Protein AF-A0A1L3ZT04-F1 (afdb_monomer_lite)

pLDDT: mean 75.21, std 14.13, range [44.06, 98.19]

Foldseek 3Di:
DDDDDDDDPDDDDPVVPDPDPPDDDPVVVVVVVVVVVCVVVVLVVLVVQCPDPDPVSNVVSVVVVCCVVPNDPDDPDPPADPPRHHNPPCCPDPVNVVVVVVVVVVVVVVQVVCVVVPPNVPPVPPVVVVVVVVVDPPPPPDPDPDPDPPPPPPPPPPPPDDDDDPPPPDDPDDPQDPVNVVVVVVVVVVVVVPPPDDDDDDDDD

Secondary structure (DSSP, 8-state):
-PPPPPPPTTPPPPTT-SPPTTPPPHHHHHHHHHHHHTHHHHHHHHHHHTT-S-HHHHHHHHHHHHHHHT-----------GGG------TT-HHHHHHHHHHHHHHHHHHHHHHHTS----TT---HHHHGGGSS----PPPPPPPPP----------------------TT----HHHHHHHHHHHHHHHHTT----------

Organism: NCBI:txid1921510

Structure (mmCIF, N/CA/C/O backbone):
data_AF-A0A1L3ZT04-F1
#
_entry.id   AF-A0A1L3ZT04-F1
#
loop_
_atom_site.group_PDB
_atom_site.id
_atom_site.type_symbol
_atom_site.label_atom_id
_atom_site.label_alt_id
_atom_site.label_comp_id
_atom_site.label_asym_id
_atom_site.label_entity_id
_atom_site.label_seq_id
_atom_site.pdbx_PDB_ins_code
_atom_site.Cartn_x
_atom_site.Cartn_y
_atom_site.Cartn_z
_atom_site.occupancy
_atom_site.B_iso_or_equiv
_atom_site.auth_seq_id
_atom_site.auth_comp_id
_atom_site.auth_asym_id
_atom_site.auth_atom_id
_atom_site.pdbx_PDB_model_num
ATOM 1 N N . MET A 1 1 ? -32.650 2.111 -44.536 1.00 58.31 1 MET A N 1
ATOM 2 C CA . MET A 1 1 ? -31.384 2.865 -44.698 1.00 58.31 1 MET A CA 1
ATOM 3 C C . MET A 1 1 ? -30.211 1.891 -44.646 1.00 58.31 1 MET A C 1
ATOM 5 O O . MET A 1 1 ? -30.082 1.184 -43.654 1.00 58.31 1 MET A O 1
ATOM 9 N N . GLY A 1 2 ? -29.411 1.784 -45.713 1.00 69.62 2 GLY A N 1
ATOM 10 C CA . GLY A 1 2 ? -28.288 0.837 -45.794 1.00 69.62 2 GLY A CA 1
ATOM 11 C C . GLY A 1 2 ? -27.047 1.323 -45.036 1.00 69.62 2 GLY A C 1
ATOM 12 O O . GLY A 1 2 ? -26.722 2.509 -45.075 1.00 69.62 2 GLY A O 1
ATOM 13 N N . ARG A 1 3 ? -26.350 0.418 -44.336 1.00 72.25 3 ARG A N 1
ATOM 14 C CA . ARG A 1 3 ? -25.078 0.730 -43.663 1.00 72.25 3 ARG A CA 1
ATOM 15 C C . ARG A 1 3 ? -24.002 0.985 -44.720 1.00 72.25 3 ARG A C 1
ATOM 17 O O . ARG A 1 3 ? -23.845 0.187 -45.638 1.00 72.25 3 ARG A O 1
ATOM 24 N N . ARG A 1 4 ? -23.257 2.086 -44.584 1.00 75.56 4 ARG A N 1
ATOM 25 C CA . ARG A 1 4 ? -22.109 2.378 -45.453 1.00 75.56 4 ARG A CA 1
ATOM 26 C C . ARG A 1 4 ? -21.089 1.231 -45.368 1.00 75.56 4 ARG A C 1
ATOM 28 O O . ARG A 1 4 ? -20.791 0.800 -44.250 1.00 75.56 4 ARG A O 1
ATOM 35 N N . PRO A 1 5 ? -20.554 0.743 -46.501 1.00 76.00 5 PRO A N 1
ATOM 36 C CA . PRO A 1 5 ? -19.540 -0.302 -46.490 1.00 76.00 5 PRO A CA 1
ATOM 37 C C . PRO A 1 5 ? -18.299 0.184 -45.733 1.00 76.00 5 PRO A C 1
ATOM 39 O O . PRO A 1 5 ? -17.838 1.313 -45.918 1.00 76.00 5 PRO A O 1
ATOM 42 N N . GLY A 1 6 ? -17.792 -0.660 -44.832 1.00 76.56 6 GLY A N 1
ATOM 43 C CA . GLY A 1 6 ? -16.575 -0.382 -44.074 1.00 76.56 6 GLY A CA 1
ATOM 44 C C . GLY A 1 6 ? -15.357 -0.265 -44.990 1.00 76.56 6 GLY A C 1
ATOM 45 O O . GLY A 1 6 ? -15.342 -0.789 -46.103 1.00 76.56 6 GLY A O 1
ATOM 46 N N . LYS A 1 7 ? -14.317 0.428 -44.518 1.00 77.50 7 LYS A N 1
ATOM 47 C CA . LYS A 1 7 ? -13.091 0.620 -45.296 1.00 77.50 7 LYS A CA 1
ATOM 48 C C . LYS A 1 7 ? -12.434 -0.745 -45.586 1.00 77.50 7 LYS A C 1
ATOM 50 O O . LYS A 1 7 ? -12.310 -1.541 -44.651 1.00 77.50 7 LYS A O 1
ATOM 55 N N . PRO A 1 8 ? -12.029 -1.033 -46.838 1.00 77.12 8 PRO A N 1
ATOM 56 C CA . PRO A 1 8 ? -11.455 -2.323 -47.201 1.00 77.12 8 PRO A CA 1
ATOM 57 C C . PRO A 1 8 ? -10.232 -2.672 -46.344 1.00 77.12 8 PRO A C 1
ATOM 59 O O . PRO A 1 8 ? -9.391 -1.826 -46.025 1.00 77.12 8 PRO A O 1
ATOM 62 N N . LYS A 1 9 ? -10.165 -3.942 -45.938 1.00 73.50 9 LYS A N 1
ATOM 63 C CA . LYS A 1 9 ? -9.097 -4.499 -45.104 1.00 73.50 9 LYS A CA 1
ATOM 64 C C . LYS A 1 9 ? -7.795 -4.512 -45.913 1.00 73.50 9 LYS A C 1
ATOM 66 O O . LYS A 1 9 ? -7.782 -5.034 -47.018 1.00 73.50 9 LYS A O 1
ATOM 71 N N . GLY A 1 10 ? -6.717 -3.944 -45.367 1.00 78.19 10 GLY A N 1
ATOM 72 C CA . GLY A 1 10 ? -5.386 -3.961 -45.996 1.00 78.19 10 GLY A CA 1
ATOM 73 C C . GLY A 1 10 ? -4.792 -2.594 -46.345 1.00 78.19 10 GLY A C 1
ATOM 74 O O . GLY A 1 10 ? -3.613 -2.527 -46.674 1.00 78.19 10 GLY A O 1
ATOM 75 N N . HIS A 1 11 ? -5.540 -1.494 -46.219 1.00 77.38 11 HIS A N 1
ATOM 76 C CA . HIS A 1 11 ? -4.929 -0.172 -46.368 1.00 77.38 11 HIS A CA 1
ATOM 77 C C . HIS A 1 11 ? -3.987 0.155 -45.200 1.00 77.38 11 HIS A C 1
ATOM 79 O O . HIS A 1 11 ? -4.330 -0.130 -44.044 1.00 77.38 11 HIS A O 1
ATOM 85 N N . PRO A 1 12 ? -2.829 0.788 -45.474 1.00 77.56 12 PRO A N 1
ATOM 86 C CA . PRO A 1 12 ? -1.927 1.238 -44.431 1.00 77.56 12 PRO A CA 1
ATOM 87 C C . PRO A 1 12 ? -2.656 2.213 -43.506 1.00 77.56 12 PRO A C 1
ATOM 89 O O . PRO A 1 12 ? -3.355 3.136 -43.934 1.00 77.56 12 PRO A O 1
ATOM 92 N N . LYS A 1 13 ? -2.514 1.958 -42.209 1.00 78.38 13 LYS A N 1
ATOM 93 C CA . LYS A 1 13 ? -2.999 2.834 -41.149 1.00 78.38 13 LYS A CA 1
ATOM 94 C C . LYS A 1 13 ? -2.319 4.204 -41.294 1.00 78.38 13 LYS A C 1
ATOM 96 O O . LYS A 1 13 ? -1.098 4.225 -41.443 1.00 78.38 13 LYS A O 1
ATOM 101 N N . PRO A 1 14 ? -3.059 5.331 -41.253 1.00 83.75 14 PRO A N 1
ATOM 102 C CA . PRO A 1 14 ? -2.439 6.647 -41.314 1.00 83.75 14 PRO A CA 1
ATOM 103 C C . PRO A 1 14 ? -1.386 6.804 -40.205 1.00 83.75 14 PRO A C 1
ATOM 105 O O . PRO A 1 14 ? -1.567 6.234 -39.118 1.00 83.75 14 PRO A O 1
ATOM 108 N N . PRO A 1 15 ? -0.294 7.548 -40.454 1.00 77.12 15 PRO A N 1
ATOM 109 C CA . PRO A 1 15 ? 0.717 7.808 -39.436 1.00 77.12 15 PRO A CA 1
ATOM 110 C C . PRO A 1 15 ? 0.058 8.470 -38.218 1.00 77.12 15 PRO A C 1
ATOM 112 O O . PRO A 1 15 ? -0.754 9.381 -38.357 1.00 77.12 15 PRO A O 1
ATOM 115 N N . GLY A 1 16 ? 0.338 7.947 -37.023 1.00 78.50 16 GLY A N 1
ATOM 116 C CA . GLY A 1 16 ? -0.314 8.381 -35.780 1.00 78.50 16 GLY A CA 1
ATOM 117 C C . GLY A 1 16 ? -1.700 7.776 -35.518 1.00 78.50 16 GLY A C 1
ATOM 118 O O . GLY A 1 16 ? -2.325 8.116 -34.515 1.00 78.50 16 GLY A O 1
ATOM 119 N N . SER A 1 17 ? -2.194 6.865 -36.366 1.00 75.12 17 SER A N 1
ATOM 120 C CA . SER A 1 17 ? -3.463 6.180 -36.104 1.00 75.12 17 SER A CA 1
ATOM 121 C C . SER A 1 17 ? -3.300 5.014 -35.126 1.00 75.12 17 SER A C 1
ATOM 123 O O . SER A 1 17 ? -2.508 4.089 -35.315 1.00 75.12 17 SER A O 1
ATOM 125 N N . GLY A 1 18 ? -4.093 5.062 -34.059 1.00 77.75 18 GLY A N 1
ATOM 126 C CA . GLY A 1 18 ? -4.049 4.114 -32.953 1.00 77.75 18 GLY A CA 1
ATOM 127 C C . GLY A 1 18 ? -3.875 4.821 -31.614 1.00 77.75 18 GLY A C 1
ATOM 128 O O . GLY A 1 18 ? -3.673 6.030 -31.537 1.00 77.75 18 GLY A O 1
ATOM 129 N N . ARG A 1 19 ? -3.975 4.052 -30.531 1.00 79.38 19 ARG A N 1
ATOM 130 C CA . ARG A 1 19 ? -3.649 4.552 -29.196 1.00 79.38 19 ARG A CA 1
ATOM 131 C C . ARG A 1 19 ? -2.138 4.773 -29.117 1.00 79.38 19 ARG A C 1
ATOM 133 O O . ARG A 1 19 ? -1.376 3.847 -29.386 1.00 79.38 19 ARG A O 1
ATOM 140 N N . GLN A 1 20 ? -1.727 5.972 -28.719 1.00 81.50 20 GLN A N 1
ATOM 141 C CA . GLN A 1 20 ? -0.327 6.293 -28.452 1.00 81.50 20 GLN A CA 1
ATOM 142 C C . GLN A 1 20 ? 0.230 5.334 -27.387 1.00 81.50 20 GLN A C 1
ATOM 144 O O . GLN A 1 20 ? -0.379 5.125 -26.329 1.00 81.50 20 GLN A O 1
ATOM 149 N N . LYS A 1 21 ? 1.359 4.685 -27.692 1.00 75.69 21 LYS A N 1
ATOM 150 C CA . LYS A 1 21 ? 1.987 3.713 -26.789 1.00 75.69 21 LYS A CA 1
ATOM 151 C C . LYS A 1 21 ? 2.442 4.451 -25.528 1.00 75.69 21 LYS A C 1
ATOM 153 O O . LYS A 1 21 ? 3.144 5.446 -25.615 1.00 75.69 21 LYS A O 1
ATOM 158 N N . GLY A 1 22 ? 2.016 3.966 -24.363 1.00 80.44 22 GLY A N 1
ATOM 159 C CA . GLY A 1 22 ? 2.341 4.573 -23.068 1.00 80.44 22 GLY A CA 1
ATOM 160 C C . GLY A 1 22 ? 1.287 5.536 -22.517 1.00 80.44 22 GLY A C 1
ATOM 161 O O . GLY A 1 22 ? 1.326 5.827 -21.328 1.00 80.44 22 GLY A O 1
ATOM 162 N N . THR A 1 23 ? 0.292 5.968 -23.302 1.00 80.00 23 THR A N 1
ATOM 163 C CA . THR A 1 23 ? -0.798 6.802 -22.768 1.00 80.00 23 THR A CA 1
ATOM 164 C C . THR A 1 23 ? -1.724 5.955 -21.890 1.00 80.00 23 THR A C 1
ATOM 166 O O . THR A 1 23 ? -2.358 5.033 -22.421 1.00 80.00 23 THR A O 1
ATOM 169 N N . PRO A 1 24 ? -1.847 6.221 -20.574 1.00 77.38 24 PRO A N 1
ATOM 170 C CA . PRO A 1 24 ? -2.739 5.474 -19.687 1.00 77.38 24 PRO A CA 1
ATOM 171 C C . PRO A 1 24 ? -4.189 5.531 -20.175 1.00 77.38 24 PRO A C 1
ATOM 173 O O . PRO A 1 24 ? -4.596 6.484 -20.838 1.00 77.38 24 PRO A O 1
ATOM 176 N N . ASN A 1 25 ? -4.989 4.508 -19.869 1.00 82.81 25 ASN A N 1
ATOM 177 C CA . ASN A 1 25 ? -6.414 4.563 -20.187 1.00 82.81 25 ASN A CA 1
ATOM 178 C C . ASN A 1 25 ? -7.061 5.686 -19.352 1.00 82.81 25 ASN A C 1
ATOM 180 O O . ASN A 1 25 ? -6.916 5.709 -18.129 1.00 82.81 25 ASN A O 1
ATOM 184 N N . ARG A 1 26 ? -7.766 6.617 -20.006 1.00 80.12 26 ARG A N 1
ATOM 185 C CA . ARG A 1 26 ? -8.379 7.787 -19.357 1.00 80.12 26 ARG A CA 1
ATOM 186 C C . ARG A 1 26 ? -9.287 7.383 -18.194 1.00 80.12 26 ARG A C 1
ATOM 188 O O . ARG A 1 26 ? -9.155 7.937 -17.114 1.00 80.12 26 ARG A O 1
ATOM 195 N N . ILE A 1 27 ? -10.096 6.336 -18.379 1.00 79.44 27 ILE A N 1
ATOM 196 C CA . ILE A 1 27 ? -10.984 5.806 -17.331 1.00 79.44 27 ILE A CA 1
ATOM 197 C C . ILE A 1 27 ? -10.171 5.364 -16.108 1.00 79.44 27 ILE A C 1
ATOM 199 O O . ILE A 1 27 ? -10.484 5.727 -14.981 1.00 79.44 27 ILE A O 1
ATOM 203 N N . THR A 1 28 ? -9.080 4.623 -16.320 1.00 81.25 28 THR A N 1
ATOM 204 C CA . THR A 1 28 ? -8.238 4.150 -15.209 1.00 81.25 28 THR A CA 1
ATOM 205 C C . THR A 1 28 ? -7.497 5.283 -14.503 1.00 81.25 28 THR A C 1
ATOM 207 O O . THR A 1 28 ? -7.260 5.194 -13.302 1.00 81.25 28 THR A O 1
ATOM 210 N N . ARG A 1 29 ? -7.152 6.356 -15.228 1.00 86.31 29 ARG A N 1
ATOM 211 C CA . ARG A 1 29 ? -6.524 7.548 -14.651 1.00 86.31 29 ARG A CA 1
ATOM 212 C C . ARG A 1 29 ? -7.505 8.283 -13.742 1.00 86.31 29 ARG A C 1
ATOM 214 O O . ARG A 1 29 ? -7.187 8.507 -12.581 1.00 86.31 29 ARG A O 1
ATOM 221 N N . ASP A 1 30 ? -8.695 8.583 -14.248 1.00 82.81 30 ASP A N 1
ATOM 222 C CA . ASP A 1 30 ? -9.692 9.368 -13.518 1.00 82.81 30 ASP A CA 1
ATOM 223 C C . ASP A 1 30 ? -10.162 8.611 -12.249 1.00 82.81 30 ASP A C 1
ATOM 225 O O . ASP A 1 30 ? -10.306 9.199 -11.177 1.00 82.81 30 ASP A O 1
ATOM 229 N N . VAL A 1 31 ? -10.284 7.276 -12.321 1.00 81.75 31 VAL A N 1
ATOM 230 C CA . VAL A 1 31 ? -10.557 6.419 -11.147 1.00 81.75 31 VAL A CA 1
ATOM 231 C C . VAL A 1 31 ? -9.406 6.445 -10.137 1.00 81.75 31 VAL A C 1
ATOM 233 O O . VAL A 1 31 ? -9.649 6.520 -8.932 1.00 81.75 31 VAL A O 1
ATOM 236 N N . ARG A 1 32 ? -8.148 6.409 -10.597 1.00 84.75 32 ARG A N 1
ATOM 237 C CA . ARG A 1 32 ? -6.974 6.476 -9.713 1.00 84.75 32 ARG A CA 1
ATOM 238 C C . ARG A 1 32 ? -6.907 7.811 -8.972 1.00 84.75 32 ARG A C 1
ATOM 240 O O . ARG A 1 32 ? -6.639 7.815 -7.774 1.00 84.75 32 ARG A O 1
ATOM 247 N N . GLU A 1 33 ? -7.180 8.915 -9.658 1.00 89.44 33 GLU A N 1
ATOM 248 C CA . GLU A 1 33 ? -7.223 10.255 -9.058 1.00 89.44 33 GLU A CA 1
ATOM 249 C C . GLU A 1 33 ? -8.343 10.373 -8.015 1.00 89.44 33 GLU A C 1
ATOM 251 O O . GLU A 1 33 ? -8.125 10.907 -6.927 1.00 89.44 33 GLU A O 1
ATOM 256 N N . ALA A 1 34 ? -9.530 9.831 -8.304 1.00 83.25 34 ALA A N 1
ATOM 257 C CA . ALA A 1 34 ? -10.623 9.781 -7.335 1.00 83.25 34 ALA A CA 1
ATOM 258 C C . ALA A 1 34 ? -10.252 8.940 -6.100 1.00 83.25 34 ALA A C 1
ATOM 260 O O . ALA A 1 34 ? -10.447 9.384 -4.970 1.00 83.25 34 ALA A O 1
ATOM 261 N N . ALA A 1 35 ? -9.648 7.764 -6.296 1.00 81.69 35 ALA A N 1
ATOM 262 C CA . ALA A 1 35 ? -9.222 6.889 -5.204 1.00 81.69 35 ALA A CA 1
ATOM 263 C C . ALA A 1 35 ? -8.127 7.523 -4.326 1.00 81.69 35 ALA A C 1
ATOM 265 O O . ALA A 1 35 ? -8.165 7.395 -3.102 1.00 81.69 35 ALA A O 1
ATOM 266 N N . GLN A 1 36 ? -7.182 8.258 -4.924 1.00 90.75 36 GLN A N 1
ATOM 267 C CA . GLN A 1 36 ? -6.119 8.953 -4.190 1.00 90.75 36 GLN A CA 1
ATOM 268 C C . GLN A 1 36 ? -6.666 9.968 -3.184 1.00 90.75 36 GLN A C 1
ATOM 270 O O . GLN A 1 36 ? -6.129 10.068 -2.083 1.00 90.75 36 GLN A O 1
ATOM 275 N N . LYS A 1 37 ? -7.770 10.659 -3.495 1.00 93.88 37 LYS A N 1
ATOM 276 C CA . LYS A 1 37 ? -8.409 11.611 -2.566 1.00 93.88 37 LYS A CA 1
ATOM 277 C C . LYS A 1 37 ? -8.936 10.944 -1.292 1.00 93.88 37 LYS A C 1
ATOM 279 O O . LYS A 1 37 ? -9.031 11.592 -0.255 1.00 93.88 37 LYS A O 1
ATOM 284 N N . HIS A 1 38 ? -9.249 9.651 -1.346 1.00 91.81 38 HIS A N 1
ATOM 285 C CA . HIS A 1 38 ? -9.754 8.890 -0.202 1.00 91.81 38 HIS A CA 1
ATOM 286 C C . HIS A 1 38 ? -8.658 8.179 0.601 1.00 91.81 38 HIS A C 1
ATOM 288 O O . HIS A 1 38 ? -8.964 7.556 1.617 1.00 91.81 38 HIS A O 1
ATOM 294 N N . SER A 1 39 ? -7.392 8.292 0.192 1.00 90.81 39 SER A N 1
ATOM 295 C CA . SER A 1 39 ? -6.262 7.615 0.841 1.00 90.81 39 SER A CA 1
ATOM 296 C C . SER A 1 39 ? -6.133 7.957 2.330 1.00 90.81 39 SER A C 1
ATOM 298 O O . SER A 1 39 ? -6.041 7.048 3.151 1.00 90.81 39 SER A O 1
ATOM 300 N N . ALA A 1 40 ? -6.224 9.238 2.701 1.00 93.25 40 ALA A N 1
ATOM 301 C CA . ALA A 1 40 ? -6.139 9.671 4.098 1.00 93.25 40 ALA A CA 1
ATOM 302 C C . ALA A 1 40 ? -7.260 9.074 4.968 1.00 93.25 40 ALA A C 1
ATOM 304 O O . ALA A 1 40 ? -7.005 8.563 6.058 1.00 93.25 40 ALA A O 1
ATOM 305 N N . LYS A 1 41 ? -8.500 9.066 4.459 1.00 95.69 41 LYS A N 1
ATOM 306 C CA . LYS A 1 41 ? -9.643 8.460 5.158 1.00 95.69 41 LYS A CA 1
ATOM 307 C C . LYS A 1 41 ? -9.481 6.944 5.294 1.00 95.69 41 LYS A C 1
ATOM 309 O O . LYS A 1 41 ? -9.790 6.395 6.345 1.00 95.69 41 LYS A O 1
ATOM 314 N N . ALA A 1 42 ? -8.979 6.272 4.259 1.00 94.19 42 ALA A N 1
ATOM 315 C CA . ALA A 1 42 ? -8.725 4.834 4.305 1.00 94.19 42 ALA A CA 1
ATOM 316 C C . ALA A 1 42 ? -7.666 4.470 5.359 1.00 94.19 42 ALA A C 1
ATOM 318 O O . ALA A 1 42 ? -7.843 3.503 6.093 1.00 94.19 42 ALA A O 1
ATOM 319 N N . ILE A 1 43 ? -6.601 5.270 5.483 1.00 95.56 43 ILE A N 1
ATOM 320 C CA . ILE A 1 43 ? -5.583 5.085 6.527 1.00 95.56 43 ILE A CA 1
ATOM 321 C C . ILE A 1 43 ? -6.198 5.272 7.920 1.00 95.56 43 ILE A C 1
ATOM 323 O O . ILE A 1 43 ? -5.953 4.454 8.803 1.00 95.56 43 ILE A O 1
ATOM 327 N N . ALA A 1 44 ? -7.042 6.291 8.112 1.00 97.12 44 ALA A N 1
ATOM 328 C CA . ALA A 1 44 ? -7.733 6.504 9.384 1.00 97.12 44 ALA A CA 1
ATOM 329 C C . ALA A 1 44 ? -8.631 5.313 9.772 1.00 97.12 44 ALA A C 1
ATOM 331 O O . ALA A 1 44 ? -8.631 4.888 10.927 1.00 97.12 44 ALA A O 1
ATOM 332 N N . GLU A 1 45 ? -9.345 4.724 8.807 1.00 97.81 45 GLU A N 1
ATOM 333 C CA . GLU A 1 45 ? -10.130 3.507 9.046 1.00 97.81 45 GLU A CA 1
ATOM 334 C C . GLU A 1 45 ? -9.252 2.304 9.406 1.00 97.81 45 GLU A C 1
ATOM 336 O O . GLU A 1 45 ? -9.591 1.573 10.332 1.00 97.81 45 GLU A O 1
ATOM 341 N N . LEU A 1 46 ? -8.098 2.115 8.755 1.00 96.31 46 LEU A N 1
ATOM 342 C CA . LEU A 1 46 ? -7.158 1.051 9.135 1.00 96.31 46 LEU A CA 1
ATOM 343 C C . LEU A 1 46 ? -6.677 1.211 10.582 1.00 96.31 46 LEU A C 1
ATOM 345 O O . LEU A 1 46 ? -6.652 0.234 11.326 1.00 96.31 46 LEU A O 1
ATOM 349 N N . VAL A 1 47 ? -6.364 2.439 11.009 1.00 97.75 47 VAL A N 1
ATOM 350 C CA . VAL A 1 47 ? -5.990 2.728 12.404 1.00 97.75 47 VAL A CA 1
ATOM 351 C C . VAL A 1 47 ? -7.143 2.418 13.362 1.00 97.75 47 VAL A C 1
ATOM 353 O O . VAL A 1 47 ? -6.915 1.860 14.434 1.00 97.75 47 VAL A O 1
ATOM 356 N N . ARG A 1 48 ? -8.392 2.711 12.980 1.00 98.19 48 ARG A N 1
ATOM 357 C CA . ARG A 1 48 ? -9.573 2.338 13.774 1.00 98.19 48 ARG A CA 1
ATOM 358 C C . ARG A 1 48 ? -9.713 0.815 13.897 1.00 98.19 48 ARG A C 1
ATOM 360 O O . ARG A 1 48 ? -9.984 0.325 14.991 1.00 98.19 48 ARG A O 1
ATOM 367 N N . LEU A 1 49 ? -9.488 0.074 12.810 1.00 98.06 49 LEU A N 1
ATOM 368 C CA . LEU A 1 49 ? -9.557 -1.394 12.775 1.00 98.06 49 LEU A CA 1
ATOM 369 C C . LEU A 1 49 ? -8.474 -2.081 13.622 1.00 98.06 49 LEU A C 1
ATOM 371 O O . LEU A 1 49 ? -8.653 -3.231 14.012 1.00 98.06 49 LEU A O 1
ATOM 375 N N . LEU A 1 50 ? -7.393 -1.388 13.997 1.00 97.56 50 LEU A N 1
ATOM 376 C CA . LEU A 1 50 ? -6.431 -1.914 14.977 1.0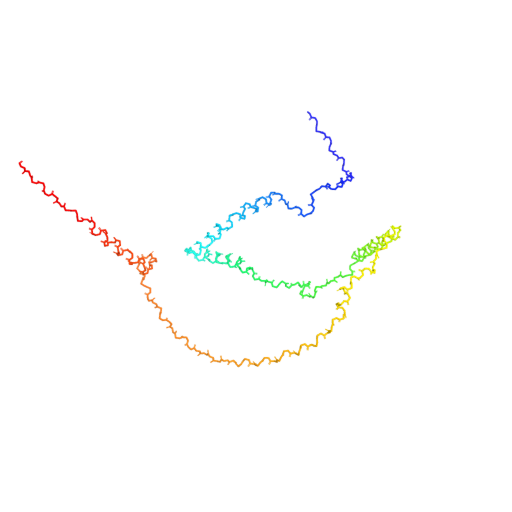0 97.56 50 LEU A CA 1
ATOM 377 C C . LEU A 1 50 ? -7.050 -2.140 16.363 1.00 97.56 50 LEU A C 1
ATOM 379 O O . LEU A 1 50 ? -6.490 -2.891 17.155 1.00 97.56 50 LEU A O 1
ATOM 383 N N . LYS A 1 51 ? -8.194 -1.514 16.662 1.00 97.44 51 LYS A N 1
ATOM 384 C CA . LYS A 1 51 ? -8.938 -1.696 17.917 1.00 97.44 51 LYS A CA 1
ATOM 385 C C . LYS A 1 51 ? -10.108 -2.678 17.785 1.00 97.44 51 LYS A C 1
ATOM 387 O O . LYS A 1 51 ? -10.900 -2.793 18.715 1.00 97.44 51 LYS A O 1
ATOM 392 N N . ASP A 1 52 ? -10.248 -3.352 16.642 1.00 97.75 52 ASP A N 1
ATOM 393 C CA . ASP A 1 52 ? -11.331 -4.312 16.426 1.00 97.75 52 ASP A CA 1
ATOM 394 C C . ASP A 1 52 ? -11.216 -5.501 17.390 1.00 97.75 52 ASP A C 1
ATOM 396 O O . ASP A 1 52 ? -10.117 -5.877 17.804 1.00 97.75 52 ASP A O 1
ATOM 400 N N . THR A 1 53 ? -12.342 -6.110 17.751 1.00 97.81 53 THR A N 1
ATOM 401 C CA . THR A 1 53 ? -12.379 -7.302 18.605 1.00 97.81 53 THR A CA 1
ATOM 402 C C . THR A 1 53 ? -11.789 -8.534 17.917 1.00 97.81 53 THR A C 1
ATOM 404 O O . THR A 1 53 ? -11.126 -9.341 18.578 1.00 97.81 53 THR A O 1
ATOM 407 N N . ASP A 1 54 ? -11.951 -8.663 16.596 1.00 98.12 54 ASP A N 1
ATOM 408 C CA . ASP A 1 54 ? -11.418 -9.790 15.830 1.00 98.12 54 ASP A CA 1
ATOM 409 C C . ASP A 1 54 ? -9.906 -9.628 15.607 1.00 98.12 54 ASP A C 1
ATOM 411 O O . ASP A 1 54 ? -9.419 -8.672 14.995 1.00 98.12 54 ASP A O 1
ATOM 415 N N . SER A 1 55 ? -9.138 -10.607 16.086 1.00 97.69 55 SER A N 1
ATOM 416 C CA . SER A 1 55 ? -7.685 -10.638 15.919 1.00 97.69 55 SER A CA 1
ATOM 417 C C . SER A 1 55 ? -7.260 -10.696 14.453 1.00 97.69 55 SER A C 1
ATOM 419 O O . SER A 1 55 ? -6.238 -10.107 14.100 1.00 97.69 55 SER A O 1
ATOM 421 N N . ARG A 1 56 ? -8.045 -11.339 13.580 1.00 97.94 56 ARG A N 1
ATOM 422 C CA . ARG A 1 56 ? -7.747 -11.432 12.142 1.00 97.94 56 ARG A CA 1
ATOM 423 C C . ARG A 1 56 ? -7.820 -10.063 11.480 1.00 97.94 56 ARG A C 1
ATOM 425 O O . ARG A 1 56 ? -6.936 -9.720 10.696 1.00 97.94 56 ARG A O 1
ATOM 432 N N . VAL A 1 57 ? -8.832 -9.273 11.841 1.00 98.00 57 VAL A N 1
ATOM 433 C CA . VAL A 1 57 ? -9.016 -7.903 11.344 1.00 98.00 57 VAL A CA 1
ATOM 434 C C . VAL A 1 57 ? -7.866 -7.011 11.808 1.00 98.00 57 VAL A C 1
ATOM 436 O O . VAL A 1 57 ? -7.269 -6.318 10.983 1.00 98.00 57 VAL A O 1
ATOM 439 N N . ARG A 1 58 ? -7.475 -7.096 13.089 1.00 98.12 58 ARG A N 1
ATOM 440 C CA . ARG A 1 58 ? -6.330 -6.334 13.619 1.00 98.12 58 ARG A CA 1
ATOM 441 C C . ARG A 1 58 ? -5.020 -6.673 12.913 1.00 98.12 58 ARG A C 1
ATOM 443 O O . ARG A 1 58 ? -4.292 -5.767 12.518 1.00 98.12 58 ARG A O 1
ATOM 450 N N . VAL A 1 59 ? -4.722 -7.963 12.732 1.00 97.88 59 VAL A N 1
ATOM 451 C CA . VAL A 1 59 ? -3.490 -8.416 12.061 1.00 97.88 59 VAL A CA 1
ATOM 452 C C . VAL A 1 59 ? -3.462 -7.958 10.603 1.00 97.88 59 VAL A C 1
ATOM 454 O O . VAL A 1 59 ? -2.431 -7.474 10.135 1.00 97.88 59 VAL A O 1
ATOM 457 N N . ALA A 1 60 ? -4.591 -8.054 9.895 1.00 97.69 60 ALA A N 1
ATOM 458 C CA . ALA A 1 60 ? -4.698 -7.570 8.522 1.00 97.69 60 ALA A CA 1
ATOM 459 C C . ALA A 1 60 ? -4.480 -6.050 8.436 1.00 97.69 60 ALA A C 1
ATOM 461 O O . ALA A 1 60 ? -3.687 -5.593 7.614 1.00 97.69 60 ALA A O 1
ATOM 462 N N . ALA A 1 61 ? -5.115 -5.271 9.318 1.00 97.31 61 ALA A N 1
ATOM 463 C CA . ALA A 1 61 ? -4.953 -3.819 9.359 1.00 97.31 61 ALA A CA 1
ATOM 464 C C . ALA A 1 61 ? -3.513 -3.397 9.705 1.00 97.31 61 ALA A C 1
ATOM 466 O O . ALA A 1 61 ? -2.960 -2.509 9.054 1.00 97.31 61 ALA A O 1
ATOM 467 N N . ALA A 1 62 ? -2.881 -4.066 10.676 1.00 96.81 62 ALA A N 1
ATOM 468 C CA . ALA A 1 62 ? -1.496 -3.808 11.066 1.00 96.81 62 ALA A CA 1
ATOM 469 C C . ALA A 1 62 ? -0.520 -4.085 9.917 1.00 96.81 62 ALA A C 1
ATOM 471 O O . ALA A 1 62 ? 0.328 -3.247 9.613 1.00 96.81 62 ALA A O 1
ATOM 472 N N . ARG A 1 63 ? -0.677 -5.221 9.227 1.00 96.12 63 ARG A N 1
ATOM 473 C CA . ARG A 1 63 ? 0.149 -5.572 8.067 1.00 96.12 63 ARG A CA 1
ATOM 474 C C . ARG A 1 63 ? 0.006 -4.554 6.938 1.00 96.12 63 ARG A C 1
ATOM 476 O O . ARG A 1 63 ? 1.009 -4.091 6.410 1.00 96.12 63 ARG A O 1
ATOM 483 N N . GLU A 1 64 ? -1.224 -4.173 6.594 1.00 96.56 64 GLU A N 1
ATOM 484 C CA . GLU A 1 64 ? -1.482 -3.200 5.526 1.00 96.56 64 GLU A CA 1
ATOM 485 C C . GLU A 1 64 ? -0.914 -1.803 5.843 1.00 96.56 64 GLU A C 1
ATOM 487 O O . GLU A 1 64 ? -0.496 -1.094 4.921 1.00 96.56 64 GLU A O 1
ATOM 492 N N . LEU A 1 65 ? -0.877 -1.395 7.118 1.00 95.88 65 LEU A N 1
ATOM 493 C CA . LEU A 1 65 ? -0.222 -0.153 7.546 1.00 95.88 65 LEU A CA 1
ATOM 494 C C . LEU A 1 65 ? 1.306 -0.245 7.444 1.00 95.88 65 LEU A C 1
ATOM 496 O O . LEU A 1 65 ? 1.927 0.648 6.865 1.00 95.88 65 LEU A O 1
ATOM 500 N N . LEU A 1 66 ? 1.905 -1.327 7.950 1.00 94.00 66 LEU A N 1
ATOM 501 C CA . LEU A 1 66 ? 3.358 -1.530 7.922 1.00 94.00 66 LEU A CA 1
ATOM 502 C C . LEU A 1 66 ? 3.895 -1.636 6.489 1.00 94.00 66 LEU A C 1
ATOM 504 O O . LEU A 1 66 ? 4.850 -0.937 6.150 1.00 94.00 66 LEU A O 1
ATOM 508 N N . ASP A 1 67 ? 3.227 -2.408 5.627 1.00 93.62 67 ASP A N 1
ATOM 509 C CA . ASP A 1 67 ? 3.596 -2.568 4.214 1.00 93.62 67 ASP A CA 1
ATOM 510 C C . ASP A 1 67 ? 3.560 -1.227 3.450 1.00 93.62 67 ASP A C 1
ATOM 512 O O . ASP A 1 67 ? 4.254 -1.064 2.446 1.00 93.62 67 ASP A O 1
ATOM 516 N N . ARG A 1 68 ? 2.752 -0.252 3.896 1.00 91.62 68 ARG A N 1
ATOM 517 C CA . ARG A 1 68 ? 2.692 1.098 3.301 1.00 91.62 68 ARG A CA 1
ATOM 518 C C . ARG A 1 68 ? 3.719 2.059 3.882 1.00 91.62 68 ARG A C 1
ATOM 520 O O . ARG A 1 68 ? 4.217 2.899 3.140 1.00 91.62 68 ARG A O 1
ATOM 527 N N . ALA A 1 69 ? 4.001 1.963 5.178 1.00 91.62 69 ALA A N 1
ATOM 528 C CA . ALA A 1 69 ? 4.948 2.845 5.855 1.00 91.62 69 ALA A CA 1
ATOM 529 C C . ALA A 1 69 ? 6.405 2.483 5.532 1.00 91.62 69 ALA A C 1
ATOM 531 O O . ALA A 1 69 ? 7.226 3.369 5.306 1.00 91.62 69 ALA A O 1
ATOM 532 N N . HIS A 1 70 ? 6.711 1.187 5.480 1.00 91.25 70 HIS A N 1
ATOM 533 C CA . HIS A 1 70 ? 8.074 0.677 5.314 1.00 91.25 70 HIS A CA 1
ATOM 534 C C . HIS A 1 70 ? 8.296 -0.021 3.969 1.00 91.25 70 HIS A C 1
ATOM 536 O O . HIS A 1 70 ? 9.425 -0.370 3.632 1.00 91.25 70 HIS A O 1
ATOM 542 N N . GLY A 1 71 ? 7.233 -0.188 3.178 1.00 89.62 71 GLY A N 1
ATOM 543 C CA . GLY A 1 71 ? 7.270 -1.000 1.970 1.00 89.62 71 GLY A CA 1
ATOM 544 C C . GLY A 1 71 ? 7.139 -2.490 2.284 1.00 89.62 71 GLY A C 1
ATOM 545 O O . GLY A 1 71 ? 7.149 -2.922 3.436 1.00 89.62 71 GLY A O 1
ATOM 546 N N . LYS A 1 72 ? 7.011 -3.296 1.228 1.00 87.88 72 LYS A N 1
ATOM 547 C CA . LYS A 1 72 ? 7.058 -4.753 1.359 1.00 87.88 72 LYS A CA 1
ATOM 548 C C . LYS A 1 72 ? 8.514 -5.207 1.456 1.00 87.88 72 LYS A C 1
ATOM 550 O O . LYS A 1 72 ? 9.337 -4.675 0.707 1.00 87.88 72 LYS A O 1
ATOM 555 N N . PRO A 1 73 ? 8.829 -6.208 2.298 1.00 85.56 73 PRO A N 1
ATOM 556 C CA . PRO A 1 73 ? 10.142 -6.833 2.298 1.00 85.56 73 PRO A CA 1
ATOM 557 C C . PRO A 1 73 ? 10.535 -7.235 0.879 1.00 85.56 73 PRO A C 1
ATOM 559 O O . PRO A 1 73 ? 9.736 -7.836 0.152 1.00 85.56 73 PRO A O 1
ATOM 562 N N . VAL A 1 74 ? 11.757 -6.884 0.480 1.00 85.38 74 VAL A N 1
ATOM 563 C CA . VAL A 1 74 ? 12.308 -7.319 -0.802 1.00 85.38 74 VAL A CA 1
ATOM 564 C C . VAL A 1 74 ? 12.437 -8.833 -0.726 1.00 85.38 74 VAL A C 1
ATOM 566 O O . VAL A 1 74 ? 13.252 -9.352 0.027 1.00 85.38 74 VAL A O 1
ATOM 569 N N . SER A 1 75 ? 11.597 -9.546 -1.472 1.00 85.12 75 SER A N 1
ATOM 570 C CA . SER A 1 75 ? 11.786 -10.974 -1.686 1.00 85.12 75 SER A CA 1
ATOM 571 C C . SER A 1 75 ? 12.863 -11.115 -2.760 1.00 85.12 75 SER A C 1
ATOM 573 O O . SER A 1 75 ? 12.619 -10.689 -3.894 1.00 85.12 75 SER A O 1
ATOM 575 N N . PRO A 1 76 ? 14.062 -11.633 -2.431 1.00 83.06 76 PRO A N 1
ATOM 576 C CA . PRO A 1 76 ? 15.047 -11.952 -3.446 1.00 83.06 76 PRO A CA 1
ATOM 577 C C . PRO A 1 76 ? 14.449 -13.053 -4.314 1.00 83.06 76 PRO A C 1
ATOM 579 O O . PRO A 1 76 ? 14.284 -14.193 -3.887 1.00 83.06 76 PRO A O 1
ATOM 582 N N . GLN A 1 77 ? 14.043 -12.683 -5.521 1.00 85.62 77 GLN A N 1
ATOM 583 C CA . GLN A 1 77 ? 13.602 -13.656 -6.496 1.00 85.62 77 GLN A CA 1
ATOM 584 C C . GLN A 1 77 ? 14.842 -14.176 -7.206 1.00 85.62 77 GLN A C 1
ATOM 586 O O . GLN A 1 77 ? 15.445 -13.475 -8.019 1.00 85.62 77 GLN A O 1
ATOM 591 N N . GLU A 1 78 ? 15.231 -15.402 -6.876 1.00 82.88 78 GLU A N 1
ATOM 592 C CA . GLU A 1 78 ? 16.277 -16.097 -7.608 1.00 82.88 78 GLU A CA 1
ATOM 593 C C . GLU A 1 78 ? 15.767 -16.378 -9.022 1.00 82.88 78 GLU A C 1
ATOM 595 O O . GLU A 1 78 ? 14.837 -17.157 -9.239 1.00 82.88 78 GLU A O 1
ATOM 600 N N . ILE A 1 79 ? 16.346 -15.690 -10.004 1.00 81.56 79 ILE A N 1
ATOM 601 C CA . ILE A 1 79 ? 16.134 -16.020 -11.408 1.00 81.56 79 ILE A CA 1
ATOM 602 C C . ILE A 1 79 ? 17.047 -17.209 -11.692 1.00 81.56 79 ILE A C 1
ATOM 604 O O . ILE A 1 79 ? 18.219 -17.037 -12.018 1.00 81.56 79 ILE A O 1
ATOM 608 N N . THR A 1 80 ? 16.520 -18.416 -11.517 1.00 85.44 80 THR A N 1
ATOM 609 C CA . THR A 1 80 ? 17.187 -19.655 -11.916 1.00 85.44 80 THR A CA 1
ATOM 610 C C . THR A 1 80 ? 16.699 -20.101 -13.291 1.00 85.44 80 THR A C 1
ATOM 612 O O . THR A 1 80 ? 15.581 -19.806 -13.724 1.00 85.44 80 THR A O 1
ATOM 615 N N . GLY A 1 81 ? 17.582 -20.765 -14.031 1.00 81.81 81 GLY A N 1
ATOM 616 C CA . GLY A 1 81 ? 17.251 -21.446 -15.272 1.00 81.81 81 GLY A CA 1
ATOM 617 C C . GLY A 1 81 ? 16.403 -22.693 -15.022 1.00 81.81 81 GLY A C 1
ATOM 618 O O . GLY A 1 81 ? 16.027 -23.020 -13.894 1.00 81.81 81 GLY A O 1
ATOM 619 N N . ARG A 1 82 ? 16.106 -23.420 -16.101 1.00 77.25 82 ARG A N 1
ATOM 620 C CA . ARG A 1 82 ? 15.428 -24.718 -16.013 1.00 77.25 82 ARG A CA 1
ATOM 621 C C . ARG A 1 82 ? 16.192 -25.625 -15.036 1.00 77.25 82 ARG A C 1
ATOM 623 O O . ARG A 1 82 ? 17.415 -25.702 -15.112 1.00 77.25 82 ARG A O 1
ATOM 630 N N . ASP A 1 83 ? 15.467 -26.253 -14.113 1.00 80.31 83 ASP A N 1
ATOM 631 C CA . ASP A 1 83 ? 16.004 -27.178 -13.102 1.00 80.31 83 ASP A CA 1
ATOM 632 C C . ASP A 1 83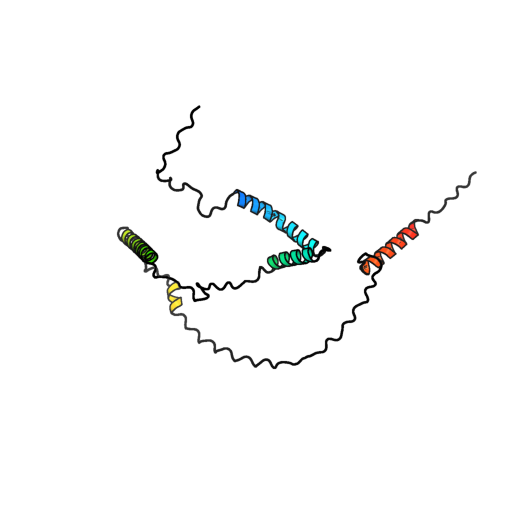 ? 16.986 -26.551 -12.089 1.00 80.31 83 ASP A C 1
ATOM 634 O O . ASP A 1 83 ? 17.858 -27.234 -11.557 1.00 80.31 83 ASP A O 1
ATOM 638 N N . GLY A 1 84 ? 16.863 -25.246 -11.807 1.00 81.50 84 GLY A N 1
ATOM 639 C CA . GLY A 1 84 ? 17.736 -24.562 -10.840 1.00 81.50 84 GLY A CA 1
ATOM 640 C C . GLY A 1 84 ? 19.138 -24.263 -11.382 1.00 81.50 84 GLY A C 1
ATOM 641 O O . GLY A 1 84 ? 19.990 -23.760 -10.653 1.00 81.50 84 GLY A O 1
ATOM 642 N N . GLY A 1 85 ? 19.385 -24.564 -12.661 1.00 82.06 85 GLY A N 1
ATOM 643 C CA . GLY A 1 85 ? 20.652 -24.280 -13.321 1.00 82.06 85 GLY A CA 1
ATOM 644 C C . GLY A 1 85 ? 20.876 -22.780 -13.547 1.00 82.06 85 GLY A C 1
ATOM 645 O O . GLY A 1 85 ? 19.959 -21.972 -13.383 1.00 82.06 85 GLY A O 1
ATOM 646 N N . PRO A 1 86 ? 22.085 -22.373 -13.967 1.00 80.00 86 PRO A N 1
ATOM 647 C CA . PRO A 1 86 ? 22.338 -21.004 -14.399 1.00 80.00 86 PRO A CA 1
ATOM 648 C C . PRO A 1 86 ? 21.334 -20.576 -15.475 1.00 80.00 86 PRO A C 1
ATOM 650 O O . PRO A 1 86 ? 20.943 -21.383 -16.323 1.00 80.00 86 PRO A O 1
ATOM 653 N N . VAL A 1 87 ? 20.928 -19.304 -15.473 1.00 79.88 87 VAL A N 1
ATOM 654 C CA . VAL A 1 87 ? 20.123 -18.742 -16.565 1.00 79.88 87 VAL A CA 1
ATOM 655 C C . VAL A 1 87 ? 20.937 -18.863 -17.848 1.00 79.88 87 VAL A C 1
ATOM 657 O O . VAL A 1 87 ? 21.876 -18.100 -18.080 1.00 79.88 87 VAL A O 1
ATOM 660 N N . ALA A 1 88 ? 20.596 -19.853 -18.671 1.00 72.38 88 ALA A N 1
ATOM 661 C CA . ALA A 1 88 ? 21.169 -20.009 -19.991 1.00 72.38 88 ALA A CA 1
ATOM 662 C C . ALA A 1 88 ? 20.727 -18.803 -20.821 1.00 72.38 88 ALA A C 1
ATOM 664 O O . ALA A 1 88 ? 19.596 -18.723 -21.303 1.00 72.38 88 ALA A O 1
ATOM 665 N N . TRP A 1 89 ? 21.621 -17.830 -20.968 1.00 66.31 89 TRP A N 1
ATOM 666 C CA . TRP A 1 89 ? 21.515 -16.831 -22.013 1.00 66.31 89 TRP A CA 1
ATOM 667 C C . TRP A 1 89 ? 21.747 -17.577 -23.327 1.00 66.31 89 TRP A C 1
ATOM 669 O O . TRP A 1 89 ? 22.860 -17.688 -23.819 1.00 66.31 89 TRP A O 1
ATOM 679 N N . GLU A 1 90 ? 20.711 -18.194 -23.886 1.00 62.00 90 GLU A N 1
ATOM 680 C CA . GLU A 1 90 ? 20.840 -18.894 -25.160 1.00 62.00 90 GLU A CA 1
ATOM 681 C C . GLU A 1 90 ? 21.026 -17.845 -26.267 1.00 62.00 90 GLU A C 1
ATOM 683 O O . GLU A 1 90 ? 20.079 -17.397 -26.899 1.00 62.00 90 GLU A O 1
ATOM 688 N N . SER A 1 91 ? 22.264 -17.377 -26.458 1.00 56.50 91 SER A N 1
ATOM 689 C CA . SER A 1 91 ? 22.661 -16.443 -27.526 1.00 56.50 91 SER A CA 1
ATOM 690 C C . SER A 1 91 ? 22.837 -17.125 -28.878 1.00 56.50 91 SER A C 1
ATOM 692 O O . SER A 1 91 ? 23.330 -16.526 -29.833 1.00 56.50 91 SER A O 1
ATOM 694 N N . SER A 1 92 ? 22.457 -18.393 -28.983 1.00 55.47 92 SER A N 1
ATOM 695 C CA . SER A 1 92 ? 22.757 -19.231 -30.136 1.00 55.47 92 SER A CA 1
ATOM 696 C C . SER A 1 92 ? 21.518 -19.742 -30.862 1.00 55.47 92 SER A C 1
ATOM 698 O O . SER A 1 92 ? 21.679 -20.547 -31.788 1.00 55.47 92 SER A O 1
ATOM 700 N N . SER A 1 93 ? 20.300 -19.264 -30.552 1.00 65.25 93 SER A N 1
ATOM 701 C CA . SER A 1 93 ? 19.164 -19.661 -31.386 1.00 65.25 93 SER A CA 1
ATOM 702 C C . SER A 1 93 ? 19.365 -19.128 -32.817 1.00 65.25 93 SER A C 1
ATOM 704 O O . SER A 1 93 ? 19.744 -17.965 -33.023 1.00 65.25 93 SER A O 1
ATOM 706 N N . PRO A 1 94 ? 19.103 -19.946 -33.853 1.00 64.44 94 PRO A N 1
ATOM 707 C CA . PRO A 1 94 ? 19.172 -19.501 -35.245 1.00 64.44 94 PRO A CA 1
ATOM 708 C C . PRO A 1 94 ? 18.291 -18.274 -35.530 1.00 64.44 94 PRO A C 1
ATOM 710 O O . PRO A 1 94 ? 18.587 -17.497 -36.438 1.00 64.44 94 PRO A O 1
ATOM 713 N N . VAL A 1 95 ? 17.221 -18.096 -34.748 1.00 71.69 95 VAL A N 1
ATOM 714 C CA . VAL A 1 95 ? 16.298 -16.960 -34.837 1.00 71.69 95 VAL A CA 1
ATOM 715 C C . VAL A 1 95 ? 16.959 -15.681 -34.321 1.00 71.69 95 VAL A C 1
ATOM 717 O O . VAL A 1 95 ? 16.920 -14.666 -35.014 1.00 71.69 95 VAL A O 1
ATOM 720 N N . GLN A 1 96 ? 17.641 -15.737 -33.173 1.00 70.38 96 GLN A N 1
ATOM 721 C CA . GLN A 1 96 ? 18.383 -14.590 -32.638 1.00 70.38 96 GLN A CA 1
ATOM 722 C C . GLN A 1 96 ? 19.533 -14.186 -33.556 1.00 70.38 96 GLN A C 1
ATOM 724 O O . GLN A 1 96 ? 19.686 -13.000 -33.807 1.00 70.38 96 GLN A O 1
ATOM 729 N N . ARG A 1 97 ? 20.264 -15.133 -34.166 1.00 74.25 97 ARG A N 1
ATOM 730 C CA . ARG A 1 97 ? 21.324 -14.792 -35.139 1.00 74.25 97 ARG A CA 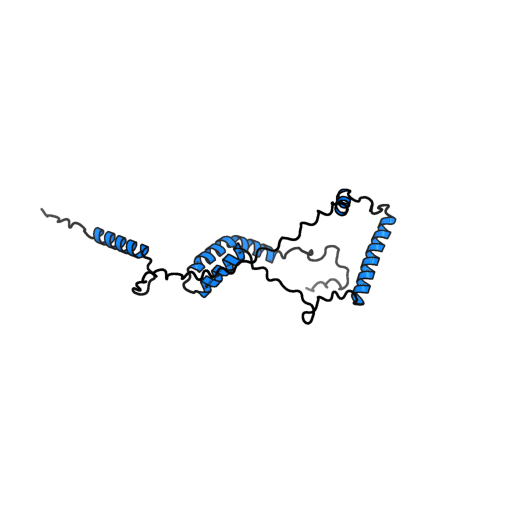1
ATOM 731 C C . ARG A 1 97 ? 20.805 -13.979 -36.326 1.00 74.25 97 ARG A C 1
ATOM 733 O O . ARG A 1 97 ? 21.465 -13.039 -36.759 1.00 74.25 97 ARG A O 1
ATOM 740 N N . ARG A 1 98 ? 19.618 -14.316 -36.845 1.00 78.25 98 ARG A N 1
ATOM 741 C CA . ARG A 1 98 ? 18.980 -13.552 -37.932 1.00 78.25 98 ARG A CA 1
ATOM 742 C C . ARG A 1 98 ? 18.567 -12.157 -37.475 1.00 78.25 98 ARG A C 1
ATOM 744 O O . ARG A 1 98 ? 18.715 -11.210 -38.240 1.00 78.25 98 ARG A O 1
ATOM 751 N N . GLU A 1 99 ? 18.080 -12.029 -36.248 1.00 78.62 99 GLU A N 1
ATOM 752 C CA . GLU A 1 99 ? 17.660 -10.740 -35.702 1.00 78.62 99 GLU A CA 1
ATOM 753 C C . GLU A 1 99 ? 18.857 -9.840 -35.360 1.00 78.62 99 GLU A C 1
ATOM 755 O O . GLU A 1 99 ? 18.841 -8.656 -35.684 1.00 78.62 99 GLU A O 1
ATOM 760 N N . THR A 1 100 ? 19.946 -10.406 -34.831 1.00 83.00 100 THR A N 1
ATOM 761 C CA . THR A 1 100 ? 21.227 -9.711 -34.633 1.00 83.00 100 THR A CA 1
ATOM 762 C C . THR A 1 100 ? 21.839 -9.280 -35.964 1.00 83.00 100 THR A C 1
ATOM 764 O O . THR A 1 100 ? 22.293 -8.150 -36.099 1.00 83.00 100 THR A O 1
ATOM 767 N N . ALA A 1 101 ? 21.813 -10.136 -36.991 1.00 86.00 101 ALA A N 1
ATOM 768 C CA . ALA A 1 101 ? 22.280 -9.753 -38.322 1.00 86.00 101 ALA A CA 1
ATOM 769 C C . ALA A 1 101 ? 21.440 -8.606 -38.912 1.00 86.00 101 ALA A C 1
ATOM 771 O O . ALA A 1 101 ? 21.991 -7.691 -39.518 1.00 86.00 101 ALA A O 1
ATOM 772 N N . ARG A 1 102 ? 20.117 -8.612 -38.697 1.00 84.94 102 ARG A N 1
ATOM 773 C CA . ARG A 1 102 ? 19.226 -7.514 -39.106 1.00 84.94 102 ARG A CA 1
ATOM 774 C C . ARG A 1 102 ? 19.495 -6.226 -38.341 1.00 84.94 102 ARG A C 1
ATOM 776 O O . ARG A 1 102 ? 19.500 -5.172 -38.968 1.00 84.94 102 ARG A O 1
ATOM 783 N N . SER A 1 103 ? 19.721 -6.292 -37.030 1.00 81.88 103 SER A N 1
ATOM 784 C CA . SER A 1 103 ? 20.020 -5.099 -36.234 1.00 81.88 103 SER A CA 1
ATOM 785 C C . SER A 1 103 ? 21.366 -4.492 -36.632 1.00 81.88 103 SER A C 1
ATOM 787 O O . SER A 1 103 ? 21.439 -3.284 -36.844 1.00 81.88 103 SER A O 1
ATOM 789 N N . ILE A 1 104 ? 22.393 -5.320 -36.853 1.00 87.94 104 ILE A N 1
ATOM 790 C CA . ILE A 1 104 ? 23.698 -4.881 -37.368 1.00 87.94 104 ILE A CA 1
ATOM 791 C C . ILE A 1 104 ? 23.547 -4.269 -38.766 1.00 87.94 104 ILE A C 1
ATOM 793 O O . ILE A 1 104 ? 24.023 -3.161 -39.001 1.00 87.94 104 ILE A O 1
ATOM 797 N N . ALA A 1 105 ? 22.844 -4.940 -39.683 1.00 88.81 105 ALA A N 1
ATOM 798 C CA . ALA A 1 105 ? 22.612 -4.426 -41.031 1.00 88.81 105 ALA A CA 1
ATOM 799 C C . ALA A 1 105 ? 21.831 -3.102 -41.023 1.00 88.81 105 ALA A C 1
ATOM 801 O O . ALA A 1 105 ? 22.132 -2.211 -41.811 1.00 88.81 105 ALA A O 1
ATOM 802 N N . PHE A 1 106 ? 20.857 -2.948 -40.120 1.00 87.94 106 PHE A N 1
ATOM 803 C CA . PHE A 1 106 ? 20.105 -1.707 -39.953 1.00 87.94 106 PHE A CA 1
ATOM 804 C C . PHE A 1 106 ? 20.997 -0.561 -39.465 1.00 87.94 106 PHE A C 1
ATOM 806 O O . PHE A 1 106 ? 20.980 0.511 -40.066 1.00 87.94 106 PHE A O 1
ATOM 813 N N . VAL A 1 107 ? 21.813 -0.795 -38.431 1.00 83.94 107 VAL A N 1
ATOM 814 C CA . VAL A 1 107 ? 22.755 0.205 -37.898 1.00 83.94 107 VAL A CA 1
ATOM 815 C C . VAL A 1 107 ? 23.779 0.609 -38.959 1.00 83.94 107 VAL A C 1
ATOM 817 O O . VAL A 1 107 ? 24.009 1.799 -39.166 1.00 83.94 107 VAL A O 1
ATOM 820 N N . LEU A 1 108 ? 24.334 -0.357 -39.696 1.00 85.38 108 LEU A N 1
ATOM 821 C CA . LEU A 1 108 ? 25.253 -0.082 -40.804 1.00 85.38 108 LEU A CA 1
ATOM 822 C C . LEU A 1 108 ? 24.572 0.706 -41.930 1.00 85.38 108 LEU A C 1
ATOM 824 O O . LEU A 1 108 ? 25.131 1.682 -42.420 1.00 85.38 108 LEU A O 1
ATOM 828 N N . ALA A 1 109 ? 23.346 0.344 -42.313 1.00 80.25 109 ALA A N 1
ATOM 829 C CA . ALA A 1 109 ? 22.593 1.055 -43.347 1.00 80.25 109 ALA A CA 1
ATOM 830 C C . ALA A 1 109 ? 22.148 2.464 -42.919 1.00 80.25 109 ALA A C 1
ATOM 832 O O . ALA A 1 109 ? 21.893 3.311 -43.777 1.00 80.25 109 ALA A O 1
ATOM 833 N N . GLN A 1 110 ? 22.007 2.716 -41.617 1.00 76.75 110 GLN A N 1
ATOM 834 C CA . GLN A 1 110 ? 21.750 4.048 -41.074 1.00 76.75 110 GLN A CA 1
ATOM 835 C C . GLN A 1 110 ? 23.032 4.892 -41.066 1.00 76.75 110 GLN A C 1
ATOM 837 O O . GLN A 1 110 ? 22.987 6.055 -41.456 1.00 76.75 110 GLN A O 1
ATOM 842 N N . GLY A 1 111 ? 24.172 4.293 -40.706 1.00 74.00 111 GLY A N 1
ATOM 843 C CA . GLY A 1 111 ? 25.483 4.944 -40.773 1.00 74.00 111 GLY A CA 1
ATOM 844 C C . GLY A 1 111 ? 25.912 5.295 -42.201 1.00 74.00 111 GLY A C 1
ATOM 845 O O . GLY A 1 111 ? 26.416 6.388 -42.428 1.00 74.00 111 GLY A O 1
ATOM 846 N N . LEU A 1 112 ? 25.648 4.415 -43.173 1.00 74.69 112 LEU A N 1
ATOM 847 C CA . LEU A 1 112 ? 25.927 4.681 -44.590 1.00 74.69 112 LEU A CA 1
ATOM 848 C C . LEU A 1 112 ? 25.022 5.772 -45.171 1.00 74.69 112 LEU A C 1
ATOM 850 O O . LEU A 1 112 ? 25.491 6.574 -45.964 1.00 74.69 112 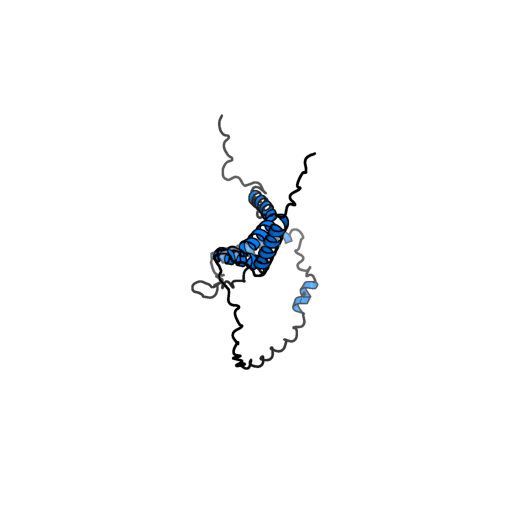LEU A O 1
ATOM 854 N N . ARG A 1 113 ? 23.751 5.847 -44.751 1.00 65.44 113 ARG A N 1
ATOM 855 C CA . ARG A 1 113 ? 22.851 6.929 -45.185 1.00 65.44 113 ARG A CA 1
ATOM 856 C C . ARG A 1 113 ? 23.291 8.300 -44.679 1.00 65.44 113 ARG A C 1
ATOM 858 O O . ARG A 1 113 ? 23.237 9.246 -45.440 1.00 65.44 113 ARG A O 1
ATOM 865 N N . GLY A 1 114 ? 23.795 8.391 -43.448 1.00 57.38 114 GLY A N 1
ATOM 866 C CA . GLY A 1 114 ? 24.338 9.647 -42.918 1.00 57.38 114 GLY A CA 1
ATOM 867 C C . GLY A 1 114 ? 25.648 10.110 -43.575 1.00 57.38 114 GLY A C 1
ATOM 868 O O . GLY A 1 114 ? 26.044 11.255 -43.378 1.00 57.38 114 GLY A O 1
ATOM 869 N N . ALA A 1 115 ? 26.325 9.252 -44.351 1.00 55.28 115 ALA A N 1
ATOM 870 C CA . ALA A 1 115 ? 27.584 9.595 -45.014 1.00 55.28 115 ALA A CA 1
ATOM 871 C C . ALA A 1 115 ? 27.391 10.492 -46.252 1.00 55.28 115 ALA A C 1
ATOM 873 O O . ALA A 1 115 ? 28.270 11.300 -46.548 1.00 55.28 115 ALA A O 1
ATOM 874 N N . ASP A 1 116 ? 26.240 10.401 -46.925 1.00 57.41 116 ASP A N 1
ATOM 875 C CA . ASP A 1 116 ? 25.918 11.225 -48.100 1.00 57.41 116 ASP A CA 1
ATOM 876 C C . ASP A 1 116 ? 25.353 12.605 -47.707 1.00 57.41 116 ASP A C 1
ATOM 878 O O . ASP A 1 116 ? 25.429 13.567 -48.472 1.00 57.41 116 ASP A O 1
ATOM 882 N N . ASP A 1 117 ? 24.849 12.729 -46.478 1.00 55.62 117 ASP A N 1
ATOM 883 C CA . ASP A 1 117 ? 24.191 13.932 -45.957 1.00 55.62 117 ASP A CA 1
ATOM 884 C C . ASP A 1 117 ? 25.190 14.988 -45.439 1.00 55.62 117 ASP A C 1
ATOM 886 O O . ASP A 1 117 ? 24.788 16.032 -44.921 1.00 55.62 117 ASP A O 1
ATOM 890 N N . GLY A 1 118 ? 26.498 14.701 -45.474 1.00 55.59 118 GLY A N 1
ATOM 891 C CA . GLY A 1 118 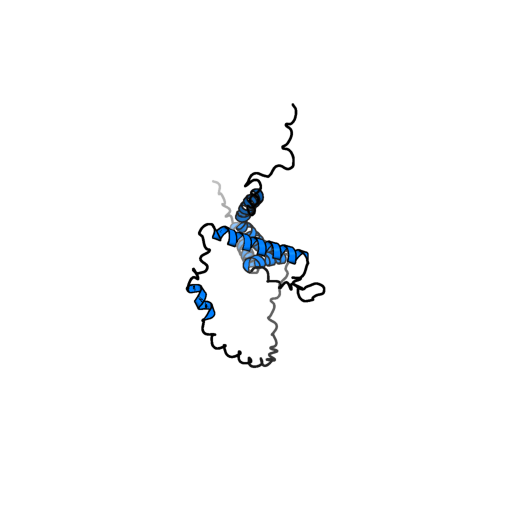? 27.535 15.531 -44.846 1.00 55.59 118 GLY A CA 1
ATOM 892 C C . GLY A 1 118 ? 27.472 15.560 -43.313 1.00 55.59 118 GLY A C 1
ATOM 893 O O . GLY A 1 118 ? 28.350 16.137 -42.673 1.00 55.59 118 GLY A O 1
ATOM 894 N N . ASN A 1 119 ? 26.487 14.894 -42.704 1.00 54.03 119 ASN A N 1
ATOM 895 C CA . ASN A 1 119 ? 26.409 14.689 -41.267 1.00 54.03 119 ASN A CA 1
ATOM 896 C C . ASN A 1 119 ? 27.172 13.413 -40.913 1.00 54.03 119 ASN A C 1
ATOM 898 O O . ASN A 1 119 ? 26.604 12.409 -40.475 1.00 54.03 119 ASN A O 1
ATOM 902 N N . VAL A 1 120 ? 28.490 13.472 -41.132 1.00 53.88 120 VAL A N 1
ATOM 903 C CA . VAL A 1 120 ? 29.433 12.568 -40.482 1.00 53.88 120 VAL A CA 1
ATOM 904 C C . VAL A 1 120 ? 29.048 12.605 -39.014 1.00 53.88 120 VAL A C 1
ATOM 906 O O . VAL A 1 120 ? 29.153 13.654 -38.385 1.00 53.88 120 VAL A O 1
ATOM 909 N N . LEU A 1 121 ? 28.526 11.491 -38.494 1.00 51.91 121 LEU A N 1
ATOM 910 C CA . LEU A 1 121 ? 28.396 11.301 -37.060 1.00 51.91 121 LEU A CA 1
ATOM 911 C C . LEU A 1 121 ? 29.775 11.603 -36.499 1.00 51.91 121 LEU A C 1
ATOM 913 O O . LEU A 1 121 ? 30.701 10.807 -36.673 1.00 51.91 121 LEU A O 1
ATOM 917 N N . ASP A 1 122 ? 29.910 12.796 -35.930 1.00 51.34 122 ASP A N 1
ATOM 918 C CA . ASP A 1 122 ? 31.145 13.312 -35.387 1.00 51.34 122 ASP A CA 1
ATOM 919 C C . ASP A 1 122 ? 31.426 12.515 -34.115 1.00 51.34 122 ASP A C 1
ATOM 921 O O . ASP A 1 122 ? 31.192 12.935 -32.985 1.00 51.34 122 ASP A O 1
ATOM 925 N N . LEU A 1 123 ? 31.893 11.283 -34.318 1.00 53.62 123 LEU A N 1
ATOM 926 C CA . LEU A 1 123 ? 32.367 10.363 -33.295 1.00 53.62 123 LEU A CA 1
ATOM 927 C C . LEU A 1 123 ? 33.627 10.918 -32.607 1.00 53.62 123 LEU A C 1
ATOM 929 O O . LEU A 1 123 ? 34.154 10.274 -31.702 1.00 53.62 123 LEU A O 1
ATOM 933 N N . LYS A 1 124 ? 34.099 12.110 -33.009 1.00 50.44 124 LYS A N 1
ATOM 934 C CA . LYS A 1 124 ? 35.141 12.884 -32.336 1.00 50.44 124 LYS A CA 1
ATOM 935 C C . LYS A 1 124 ? 34.612 13.955 -31.383 1.00 50.44 124 LYS A C 1
ATOM 937 O O . LYS A 1 124 ? 35.422 14.528 -30.661 1.00 50.44 124 LYS A O 1
ATOM 942 N N . ALA A 1 125 ? 33.298 14.135 -31.238 1.00 49.97 125 ALA A N 1
ATOM 943 C CA . ALA A 1 125 ? 32.741 14.776 -30.046 1.00 49.97 125 ALA A CA 1
ATOM 944 C C . ALA A 1 125 ? 32.712 13.779 -28.869 1.00 49.97 125 ALA A C 1
ATOM 946 O O . ALA A 1 125 ? 31.692 13.555 -28.216 1.00 49.97 125 ALA A O 1
ATOM 947 N N . THR A 1 126 ? 33.851 13.135 -28.598 1.00 52.62 126 THR A N 1
ATOM 948 C CA . THR A 1 126 ? 34.138 12.602 -27.271 1.00 52.62 126 THR A CA 1
ATOM 949 C C . THR A 1 126 ? 34.177 13.797 -26.340 1.00 52.62 126 THR A C 1
ATOM 951 O O . THR A 1 126 ? 35.168 14.519 -26.292 1.00 52.62 126 THR A O 1
ATOM 954 N N . ASP A 1 127 ? 33.070 14.016 -25.640 1.00 50.66 127 ASP A N 1
ATOM 955 C CA . ASP A 1 127 ? 33.034 14.825 -24.434 1.00 50.66 127 ASP A CA 1
ATOM 956 C C . ASP A 1 127 ? 34.281 14.473 -23.595 1.00 50.66 127 ASP A C 1
ATOM 958 O O . ASP A 1 127 ? 34.416 13.312 -23.179 1.00 50.66 127 ASP A O 1
ATOM 962 N N . PRO A 1 128 ? 35.242 15.395 -23.393 1.00 54.22 128 PRO A N 1
ATOM 963 C CA . PRO A 1 128 ? 36.457 15.093 -22.640 1.00 54.22 128 PRO A CA 1
ATOM 964 C C . PRO A 1 128 ? 36.136 14.656 -21.200 1.00 54.22 128 PRO A C 1
ATOM 966 O O . PRO A 1 128 ? 36.952 13.986 -20.568 1.00 54.22 128 PRO A O 1
ATOM 969 N N . ALA A 1 129 ? 34.917 14.920 -20.707 1.00 56.44 129 ALA A N 1
ATOM 970 C CA . ALA A 1 129 ? 34.423 14.404 -19.433 1.00 56.44 129 ALA A CA 1
ATOM 971 C C . ALA A 1 129 ? 34.178 12.878 -19.414 1.00 56.44 129 ALA A C 1
ATOM 973 O O . ALA A 1 129 ? 34.033 12.296 -18.339 1.00 56.44 129 ALA A O 1
ATOM 974 N N . ARG A 1 130 ? 34.144 12.194 -20.569 1.00 51.56 130 ARG A N 1
ATOM 975 C CA . ARG A 1 130 ? 34.022 10.723 -20.647 1.00 51.56 130 ARG A CA 1
ATOM 976 C C . ARG A 1 130 ? 35.364 9.990 -20.653 1.00 51.56 130 ARG A C 1
ATOM 978 O O . ARG A 1 130 ? 35.405 8.837 -20.237 1.00 51.56 130 ARG A O 1
ATOM 985 N N . GLN A 1 131 ? 36.456 10.636 -21.070 1.00 53.16 131 GLN A N 1
ATOM 986 C CA . GLN A 1 131 ? 37.796 10.026 -21.071 1.00 53.16 131 GLN A CA 1
ATOM 987 C C . GLN A 1 131 ? 38.451 9.983 -19.681 1.00 53.16 131 GLN A C 1
ATOM 989 O O . GLN A 1 131 ? 39.389 9.215 -19.476 1.00 53.16 131 GLN A O 1
ATOM 994 N N . SER A 1 132 ? 37.930 10.724 -18.700 1.00 54.09 132 SER A N 1
ATOM 995 C CA . SER A 1 132 ? 38.440 10.702 -17.322 1.00 54.09 132 SER A CA 1
ATOM 996 C C . SER A 1 132 ? 38.069 9.437 -16.535 1.00 54.09 132 SER A C 1
ATOM 998 O O . SER A 1 132 ? 38.735 9.128 -15.551 1.00 54.09 132 SER A O 1
ATOM 1000 N N . TRP A 1 133 ? 37.078 8.650 -16.976 1.00 57.31 133 TRP A N 1
ATOM 1001 C CA . TRP A 1 133 ? 36.685 7.408 -16.289 1.00 57.31 133 TRP A CA 1
ATOM 1002 C C . TRP A 1 133 ? 37.686 6.263 -16.475 1.00 57.31 133 TRP A C 1
ATOM 1004 O O . TRP A 1 133 ? 37.751 5.371 -15.635 1.00 57.31 133 TRP A O 1
ATOM 1014 N N . HIS A 1 134 ? 38.484 6.282 -17.547 1.00 58.84 134 HIS A N 1
ATOM 1015 C CA . HIS A 1 134 ? 39.502 5.254 -17.795 1.00 58.84 134 HIS A CA 1
ATOM 1016 C C . HIS A 1 134 ? 40.850 5.545 -17.126 1.00 58.84 134 HIS A C 1
ATOM 1018 O O . HIS A 1 134 ? 41.702 4.664 -17.096 1.00 58.84 134 HIS A O 1
ATOM 1024 N N . ASN A 1 135 ? 41.026 6.748 -16.569 1.00 59.94 135 ASN A N 1
ATOM 1025 C CA . ASN A 1 135 ? 42.255 7.191 -15.906 1.00 59.94 135 ASN A CA 1
ATOM 1026 C C . ASN A 1 135 ? 42.013 7.653 -14.461 1.00 59.94 135 ASN A C 1
ATOM 1028 O O . ASN A 1 135 ? 42.839 8.365 -13.890 1.00 59.94 135 ASN A O 1
ATOM 1032 N N . ALA A 1 136 ? 40.888 7.261 -13.856 1.00 57.50 136 ALA A N 1
ATOM 1033 C CA . ALA A 1 136 ? 40.762 7.363 -12.413 1.00 57.50 136 ALA A CA 1
ATOM 1034 C C . ALA A 1 136 ? 41.885 6.507 -11.800 1.00 57.50 136 ALA A C 1
ATOM 1036 O O . ALA A 1 136 ? 41.999 5.334 -12.178 1.00 57.50 136 ALA A O 1
ATOM 1037 N N . PRO A 1 137 ? 42.736 7.063 -10.912 1.00 61.06 137 PRO A N 1
ATOM 1038 C CA . PRO A 1 137 ? 43.703 6.254 -10.191 1.00 61.06 137 PRO A CA 1
ATOM 1039 C C . PRO A 1 137 ? 42.905 5.135 -9.540 1.00 61.06 137 PRO A C 1
ATOM 1041 O O . PRO A 1 137 ? 41.919 5.405 -8.851 1.00 61.06 137 PRO A O 1
ATOM 1044 N N . GLN A 1 138 ? 43.263 3.889 -9.848 1.00 60.69 138 GLN A N 1
ATOM 1045 C CA . GLN A 1 138 ? 42.713 2.743 -9.146 1.00 60.69 138 GLN A CA 1
ATOM 1046 C C . GLN A 1 138 ? 42.976 3.023 -7.676 1.00 60.69 138 GLN A C 1
ATOM 1048 O O . GLN A 1 138 ? 44.132 3.025 -7.255 1.00 60.69 138 GLN A O 1
ATOM 1053 N N . GLY A 1 139 ? 41.916 3.399 -6.956 1.00 60.38 139 GLY A N 1
ATOM 1054 C CA . GLY A 1 139 ? 41.978 3.636 -5.532 1.00 60.38 139 GLY A CA 1
ATOM 1055 C C . GLY A 1 139 ? 42.647 2.414 -4.948 1.00 60.38 139 GLY A C 1
ATOM 1056 O O . GLY A 1 139 ? 42.160 1.300 -5.144 1.00 60.38 139 GLY A O 1
ATOM 1057 N N . GLU A 1 140 ? 43.816 2.654 -4.365 1.00 61.00 140 GLU A N 1
ATOM 1058 C CA . GLU A 1 140 ? 44.595 1.713 -3.587 1.00 61.00 140 GLU A CA 1
ATOM 1059 C C . GLU A 1 140 ? 43.609 0.844 -2.819 1.00 61.00 140 GLU A C 1
ATOM 1061 O O . GLU A 1 140 ? 42.798 1.360 -2.044 1.00 61.00 140 GLU A O 1
ATOM 1066 N N . ALA A 1 141 ? 43.552 -0.433 -3.209 1.00 64.56 141 ALA A N 1
ATOM 1067 C CA . ALA A 1 141 ? 42.530 -1.357 -2.760 1.00 64.56 141 ALA A CA 1
ATOM 1068 C C . ALA A 1 141 ? 42.442 -1.239 -1.243 1.00 64.56 141 ALA A C 1
ATOM 1070 O O . ALA A 1 141 ? 43.443 -1.464 -0.560 1.00 64.56 141 ALA A O 1
ATOM 1071 N N . ALA A 1 142 ? 41.274 -0.824 -0.741 1.00 70.94 142 ALA A N 1
ATOM 1072 C CA . ALA A 1 142 ? 41.042 -0.775 0.690 1.00 70.94 142 ALA A CA 1
ATOM 1073 C C . ALA A 1 142 ? 41.516 -2.120 1.261 1.00 70.94 142 ALA A C 1
ATOM 1075 O O . ALA A 1 142 ? 41.136 -3.161 0.704 1.00 70.94 142 ALA A O 1
ATOM 1076 N N . PRO A 1 143 ? 42.403 -2.113 2.274 1.00 77.62 143 PRO A N 1
ATOM 1077 C CA . PRO A 1 143 ? 42.914 -3.347 2.839 1.00 77.62 143 PRO A CA 1
ATOM 1078 C C . PRO A 1 143 ? 41.720 -4.233 3.206 1.00 77.62 143 PRO A C 1
ATOM 1080 O O . PRO A 1 143 ? 40.683 -3.703 3.626 1.00 77.62 143 PRO A O 1
ATOM 1083 N N . PRO A 1 144 ? 41.821 -5.555 2.979 1.00 80.56 144 PRO A N 1
ATOM 1084 C CA . PRO A 1 144 ? 40.742 -6.470 3.317 1.00 80.56 144 PRO A CA 1
ATOM 1085 C C . PRO A 1 144 ? 40.302 -6.186 4.757 1.00 80.56 144 PRO A C 1
ATOM 1087 O O . PRO A 1 144 ? 41.178 -5.984 5.604 1.00 80.56 144 PRO A O 1
ATOM 1090 N N . PRO A 1 145 ? 38.985 -6.105 5.030 1.00 79.19 145 PRO A N 1
ATOM 1091 C CA . PRO A 1 145 ? 38.508 -5.847 6.379 1.00 79.19 145 PRO A CA 1
ATOM 1092 C C . PRO A 1 145 ? 39.158 -6.868 7.310 1.00 79.19 145 PRO A C 1
ATOM 1094 O O . PRO A 1 145 ? 39.134 -8.070 7.025 1.00 79.19 145 PRO A O 1
ATOM 1097 N N . GLU A 1 146 ? 39.811 -6.368 8.361 1.00 80.12 146 GLU A N 1
ATOM 1098 C CA . GLU A 1 146 ? 40.402 -7.215 9.390 1.00 80.12 146 GLU A CA 1
ATOM 1099 C C . GLU A 1 146 ? 39.339 -8.213 9.871 1.00 80.12 146 GLU A C 1
ATOM 1101 O O . GLU A 1 146 ? 38.168 -7.837 9.995 1.00 80.12 146 GLU A O 1
ATOM 1106 N N . PRO A 1 147 ? 39.703 -9.490 10.090 1.00 76.75 147 PRO A N 1
ATOM 1107 C CA . PRO A 1 147 ? 38.752 -10.474 10.578 1.00 76.75 147 PRO A CA 1
ATOM 1108 C C . PRO A 1 147 ? 38.188 -9.966 11.904 1.00 76.75 147 PRO A C 1
ATOM 1110 O O . PRO A 1 147 ? 38.940 -9.758 12.858 1.00 76.75 147 PRO A O 1
ATOM 1113 N N . GLU A 1 148 ? 36.875 -9.725 11.940 1.00 72.19 148 GLU A N 1
ATOM 1114 C CA . GLU A 1 148 ? 36.220 -9.285 13.163 1.00 72.19 148 GLU A CA 1
ATOM 1115 C C . GLU A 1 148 ? 36.527 -10.289 14.283 1.00 72.19 148 GLU A C 1
ATOM 1117 O O . GLU A 1 148 ? 36.473 -11.503 14.050 1.00 72.19 148 GLU A O 1
ATOM 1122 N N . PRO A 1 149 ? 36.905 -9.810 15.481 1.00 69.25 149 PRO A N 1
ATOM 1123 C CA . PRO A 1 149 ? 37.223 -10.688 16.590 1.00 69.25 149 PRO A CA 1
ATOM 1124 C C . PRO A 1 149 ? 35.994 -11.536 16.892 1.00 69.25 149 PRO A C 1
ATOM 1126 O O . PRO A 1 149 ? 34.934 -10.996 17.202 1.00 69.25 149 PRO A O 1
ATOM 1129 N N . GLU A 1 150 ? 36.168 -12.855 16.785 1.00 61.75 150 GLU A N 1
ATOM 1130 C CA . GLU A 1 150 ? 35.176 -13.875 17.100 1.00 61.75 150 GLU A CA 1
ATOM 1131 C C . GLU A 1 150 ? 34.362 -13.444 18.321 1.00 61.75 150 GLU A C 1
ATOM 1133 O O . GLU A 1 150 ? 34.893 -13.340 19.436 1.00 61.75 150 GLU A O 1
ATOM 1138 N N . GLU A 1 151 ? 33.081 -13.144 18.084 1.00 58.00 151 GLU A N 1
ATOM 1139 C CA . GLU A 1 151 ? 32.100 -12.893 19.125 1.00 58.00 151 GLU A CA 1
ATOM 1140 C C . GLU A 1 151 ? 32.158 -14.074 20.085 1.00 58.00 151 GLU A C 1
ATOM 1142 O O . GLU A 1 151 ? 31.644 -15.168 19.834 1.00 58.00 151 GLU A O 1
ATOM 1147 N N . ARG A 1 152 ? 32.842 -13.841 21.205 1.00 56.97 152 ARG A N 1
ATOM 1148 C CA . ARG A 1 152 ? 32.802 -14.705 22.369 1.00 56.97 152 ARG A CA 1
ATOM 1149 C C . ARG A 1 152 ? 31.332 -14.895 22.664 1.00 56.97 152 ARG A C 1
ATOM 1151 O O . ARG A 1 152 ? 30.659 -13.939 23.043 1.00 56.97 152 ARG A O 1
ATOM 1158 N N . GLN A 1 153 ? 30.865 -16.121 22.453 1.00 52.56 153 GLN A N 1
ATOM 1159 C CA . GLN A 1 153 ? 29.541 -16.586 22.821 1.00 52.56 153 GLN A CA 1
ATOM 1160 C C . GLN A 1 153 ? 29.354 -16.292 24.308 1.00 52.56 153 GLN A C 1
ATOM 1162 O O . GLN A 1 153 ? 29.750 -17.061 25.184 1.00 52.56 153 GLN A O 1
ATOM 1167 N N . SER A 1 154 ? 28.824 -15.103 24.579 1.00 53.22 154 SER A N 1
ATOM 1168 C CA . SER A 1 154 ? 28.506 -14.634 25.906 1.00 53.22 154 SER A CA 1
ATOM 1169 C C . SER A 1 154 ? 27.294 -15.429 26.336 1.00 53.22 154 SER A C 1
ATOM 1171 O O . SER A 1 154 ? 26.162 -15.187 25.920 1.00 53.22 154 SER A O 1
ATOM 1173 N N . THR A 1 155 ? 27.568 -16.440 27.146 1.00 57.44 155 THR A N 1
ATOM 1174 C CA . THR A 1 155 ? 26.616 -17.244 27.899 1.00 57.44 155 THR A CA 1
ATOM 1175 C C . THR A 1 155 ? 25.955 -16.391 28.984 1.00 57.44 155 THR A C 1
ATOM 1177 O O . THR A 1 155 ? 25.930 -16.752 30.156 1.00 57.44 155 THR A O 1
ATOM 1180 N N . HIS A 1 156 ? 25.366 -15.249 28.623 1.00 51.53 156 HIS A N 1
ATOM 1181 C CA . HIS A 1 156 ? 24.450 -14.538 29.506 1.00 51.53 156 HIS A CA 1
ATOM 1182 C C . HIS A 1 156 ? 23.060 -15.165 29.408 1.00 51.53 156 HIS A C 1
ATOM 1184 O O . HIS A 1 156 ? 22.102 -14.599 28.890 1.00 51.53 156 HIS A O 1
ATOM 1190 N N . SER A 1 157 ? 22.965 -16.357 29.996 1.00 55.38 157 SER A N 1
ATOM 1191 C CA . SER A 1 157 ? 21.731 -16.897 30.559 1.00 55.38 157 SER A CA 1
ATOM 1192 C C . SER A 1 157 ? 21.364 -16.066 31.795 1.00 55.38 157 SER A C 1
ATOM 1194 O O . SER A 1 157 ? 21.475 -16.526 32.930 1.00 55.38 157 SER A O 1
ATOM 1196 N N . ALA A 1 158 ? 20.995 -14.802 31.587 1.00 54.00 158 ALA A N 1
ATOM 1197 C CA . ALA A 1 158 ? 20.396 -13.988 32.630 1.00 54.00 158 ALA A CA 1
ATOM 1198 C C . ALA A 1 158 ? 18.956 -14.473 32.811 1.00 54.00 158 ALA A C 1
ATOM 1200 O O . ALA A 1 158 ? 18.122 -14.337 31.916 1.00 54.00 158 ALA A O 1
ATOM 1201 N N . ALA A 1 159 ? 18.699 -15.098 33.958 1.00 60.03 159 ALA A N 1
ATOM 1202 C CA . ALA A 1 159 ? 17.369 -15.462 34.404 1.00 60.03 159 ALA A CA 1
ATOM 1203 C C . ALA A 1 159 ? 16.478 -14.213 34.372 1.00 60.03 159 ALA A C 1
ATOM 1205 O O . ALA A 1 159 ? 16.654 -13.286 35.160 1.00 60.03 159 ALA A O 1
ATOM 1206 N N . ILE A 1 160 ? 15.552 -14.179 33.417 1.00 60.09 160 ILE A N 1
ATOM 1207 C CA . ILE A 1 160 ? 14.491 -13.182 33.361 1.00 60.09 160 ILE A CA 1
ATOM 1208 C C . ILE A 1 160 ? 13.587 -13.479 34.555 1.00 60.09 160 ILE A C 1
ATOM 1210 O O . ILE A 1 160 ? 12.833 -14.454 34.544 1.00 60.09 160 ILE A O 1
ATOM 1214 N N . GLU A 1 161 ? 13.707 -12.680 35.612 1.00 67.38 161 GLU A N 1
ATOM 1215 C CA . GLU A 1 161 ? 12.767 -12.733 36.724 1.00 67.38 161 GLU A CA 1
ATOM 1216 C C . GLU A 1 161 ? 11.350 -12.445 36.199 1.00 67.38 161 GLU A C 1
ATOM 1218 O O . GLU A 1 161 ? 11.162 -11.529 35.388 1.00 67.38 161 GLU A O 1
ATOM 1223 N N . PRO A 1 162 ? 10.338 -13.231 36.606 1.00 71.38 162 PRO A N 1
ATOM 1224 C CA . PRO A 1 162 ? 8.979 -13.044 36.129 1.00 71.38 162 PRO A CA 1
ATOM 1225 C C . PRO A 1 162 ? 8.450 -11.696 36.619 1.00 71.38 162 PRO A C 1
ATOM 1227 O O . PRO A 1 162 ? 8.226 -11.491 37.812 1.00 71.38 162 PRO A O 1
ATOM 1230 N N . VAL A 1 163 ? 8.224 -10.780 35.677 1.00 74.38 163 VAL A N 1
ATOM 1231 C CA . VAL A 1 163 ? 7.538 -9.512 35.938 1.00 74.38 163 VAL A CA 1
ATOM 1232 C C . VAL A 1 163 ? 6.172 -9.830 36.564 1.00 74.38 163 VAL A C 1
ATOM 1234 O O . VAL A 1 163 ? 5.421 -10.628 35.992 1.00 74.38 163 VAL A O 1
ATOM 1237 N N . PRO A 1 164 ? 5.823 -9.250 37.729 1.00 72.94 164 PRO A N 1
ATOM 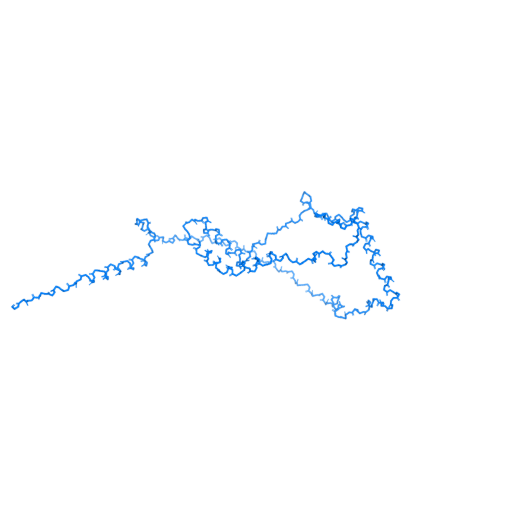1238 C CA . PRO A 1 164 ? 4.557 -9.527 38.390 1.00 72.94 164 PRO A CA 1
ATOM 1239 C C . PRO A 1 164 ? 3.406 -9.049 37.504 1.00 72.94 164 PRO A C 1
ATOM 1241 O O . PRO A 1 164 ? 3.180 -7.852 37.330 1.00 72.94 164 PRO A O 1
ATOM 1244 N N . VAL A 1 165 ? 2.676 -10.001 36.926 1.00 74.88 165 VAL A N 1
ATOM 1245 C CA . VAL A 1 165 ? 1.490 -9.713 36.122 1.00 74.88 165 VAL A CA 1
ATOM 1246 C C . VAL A 1 165 ? 0.385 -9.246 37.079 1.00 74.88 165 VAL A C 1
ATOM 1248 O O . VAL A 1 165 ? 0.028 -9.997 37.996 1.00 74.88 165 VAL A O 1
ATOM 1251 N N . PRO A 1 166 ? -0.164 -8.028 36.922 1.00 69.44 166 PRO A N 1
ATOM 1252 C CA . PRO A 1 166 ? -1.272 -7.580 37.749 1.00 69.44 166 PRO A CA 1
ATOM 1253 C C . PRO A 1 166 ? -2.458 -8.523 37.540 1.00 69.44 166 PRO A C 1
ATOM 1255 O O . PRO A 1 166 ? -2.831 -8.842 36.409 1.00 69.44 166 PRO A O 1
ATOM 1258 N N . LYS A 1 167 ? -3.037 -9.002 38.645 1.00 65.38 167 LYS A N 1
ATOM 1259 C CA . LYS A 1 167 ? -4.213 -9.875 38.622 1.00 65.38 167 LYS A CA 1
ATOM 1260 C C . LYS A 1 167 ? -5.366 -9.113 37.968 1.00 65.38 167 LYS A C 1
ATOM 1262 O O . LYS A 1 167 ? -5.955 -8.236 38.594 1.00 65.38 167 LYS A O 1
ATOM 1267 N N . LEU A 1 168 ? -5.671 -9.441 36.711 1.00 57.06 168 LEU A N 1
ATOM 1268 C CA . LEU A 1 168 ? -6.872 -8.961 36.037 1.00 57.06 168 LEU A CA 1
ATOM 1269 C C . LEU A 1 168 ? -8.092 -9.500 36.787 1.00 57.06 168 LEU A C 1
ATOM 1271 O O . LEU A 1 168 ? -8.390 -10.694 36.743 1.00 57.06 168 LEU A O 1
ATOM 1275 N N . VAL A 1 169 ? -8.790 -8.610 37.488 1.00 58.28 169 VAL A N 1
ATOM 1276 C CA . VAL A 1 169 ? -10.096 -8.899 38.075 1.00 58.28 169 VAL A CA 1
ATOM 1277 C C . VAL A 1 169 ? -11.111 -8.866 36.935 1.00 58.28 169 VAL A C 1
ATOM 1279 O O . VAL A 1 169 ? -11.482 -7.804 36.444 1.00 58.28 169 VAL A O 1
ATOM 1282 N N . PHE A 1 170 ? -11.505 -10.049 36.470 1.00 44.06 170 PHE A N 1
ATOM 1283 C CA . PHE A 1 170 ? -12.573 -10.228 35.492 1.00 44.06 170 PHE A CA 1
ATOM 1284 C C . PHE A 1 170 ? -13.922 -10.106 36.210 1.00 44.06 170 PHE A C 1
ATOM 1286 O O . PHE A 1 170 ? -14.438 -11.089 36.738 1.00 44.06 170 PHE A O 1
ATOM 1293 N N . ASP A 1 171 ? -14.488 -8.900 36.243 1.00 52.62 171 ASP A N 1
ATOM 1294 C CA . ASP A 1 171 ? -15.881 -8.688 36.641 1.00 52.62 171 ASP A CA 1
ATOM 1295 C C . ASP A 1 171 ? -16.729 -8.462 35.379 1.00 52.62 171 ASP A C 1
ATOM 1297 O O . ASP A 1 171 ? -16.583 -7.473 34.666 1.00 52.62 171 ASP A O 1
ATOM 1301 N N . GLN A 1 172 ? -17.550 -9.462 35.060 1.00 59.81 172 GLN A N 1
ATOM 1302 C CA . GLN A 1 172 ? -18.702 -9.403 34.153 1.00 59.81 172 GLN A CA 1
ATOM 1303 C C . GLN A 1 172 ? -18.539 -8.592 32.847 1.00 59.81 172 GLN A C 1
ATOM 1305 O O . GLN A 1 172 ? -19.158 -7.553 32.638 1.00 59.81 172 GLN A O 1
ATOM 1310 N N . GLY A 1 173 ? -17.790 -9.150 31.890 1.00 57.78 173 GLY A N 1
ATOM 1311 C CA . GLY A 1 173 ? -18.107 -9.004 30.460 1.00 57.78 173 GLY A CA 1
ATOM 1312 C C . GLY A 1 173 ? -17.832 -7.657 29.780 1.00 57.78 173 GLY A C 1
ATOM 1313 O O . GLY A 1 173 ? -18.173 -7.514 28.607 1.00 57.78 173 GLY A O 1
ATOM 1314 N N . ALA A 1 174 ? -17.184 -6.696 30.437 1.00 56.94 174 ALA A N 1
ATOM 1315 C CA . ALA A 1 174 ? -16.698 -5.482 29.786 1.00 56.94 174 ALA A CA 1
ATOM 1316 C C . ALA A 1 174 ? -15.253 -5.197 30.204 1.00 56.94 174 ALA A C 1
ATOM 1318 O O . ALA A 1 174 ? -14.925 -5.205 31.387 1.00 56.94 174 ALA A O 1
ATOM 1319 N N . PHE A 1 175 ? -14.383 -4.946 29.225 1.00 52.38 175 PHE A N 1
ATOM 1320 C CA . PHE A 1 175 ? -13.013 -4.500 29.465 1.00 52.38 175 PHE A CA 1
ATOM 1321 C C . PHE A 1 175 ? -13.082 -3.048 29.956 1.00 52.38 175 PHE A C 1
ATOM 1323 O O . PHE A 1 175 ? -13.221 -2.129 29.155 1.00 52.38 175 PHE A O 1
ATOM 1330 N N . VAL A 1 176 ? -13.105 -2.855 31.274 1.00 62.44 176 VAL A N 1
ATOM 1331 C CA . VAL A 1 176 ? -13.128 -1.529 31.905 1.00 62.44 176 VAL A CA 1
ATOM 1332 C C . VAL A 1 176 ? -11.690 -1.206 32.283 1.00 62.44 176 VAL A C 1
ATOM 1334 O O . VAL A 1 176 ? -11.080 -1.935 33.068 1.00 62.44 176 VAL A O 1
ATOM 1337 N N . THR A 1 177 ? -11.114 -0.160 31.690 1.00 76.06 177 THR A N 1
ATOM 1338 C CA . THR A 1 177 ? -9.800 0.314 32.134 1.00 76.06 177 THR A CA 1
ATOM 1339 C C . THR A 1 177 ? -9.935 0.914 33.541 1.00 76.06 177 THR A C 1
ATOM 1341 O O . THR A 1 177 ? -11.023 1.361 33.913 1.00 76.06 177 THR A O 1
ATOM 1344 N N . PRO A 1 178 ? -8.879 0.920 34.373 1.00 73.25 178 PRO A N 1
ATOM 1345 C CA . PRO A 1 178 ? -8.957 1.523 35.705 1.00 73.25 178 PRO A CA 1
ATOM 1346 C C . PRO A 1 178 ? -9.396 3.000 35.672 1.00 73.25 178 PRO A C 1
ATOM 1348 O O . PRO A 1 178 ? -10.080 3.433 36.594 1.00 73.25 178 PRO A O 1
ATOM 1351 N N . GLU A 1 179 ? -9.113 3.735 34.590 1.00 76.06 179 GLU A N 1
ATOM 1352 C CA . GLU A 1 179 ? -9.598 5.111 34.381 1.00 76.06 179 GLU A CA 1
ATOM 1353 C C . GLU A 1 179 ? -11.127 5.169 34.188 1.00 76.06 179 GLU A C 1
ATOM 1355 O O . GLU A 1 179 ? -11.809 5.985 34.810 1.00 76.06 179 GLU A O 1
ATOM 1360 N N . ASP A 1 180 ? -11.701 4.233 33.425 1.00 75.38 180 ASP A N 1
ATOM 1361 C CA . ASP A 1 180 ? -13.153 4.154 33.197 1.00 75.38 180 ASP A CA 1
ATOM 1362 C C . ASP A 1 180 ? -13.943 3.834 34.486 1.00 75.38 180 ASP A C 1
ATOM 1364 O O . ASP A 1 180 ? -15.128 4.171 34.617 1.00 75.38 180 ASP A O 1
ATOM 1368 N N . ALA A 1 181 ? -13.313 3.156 35.452 1.00 75.69 181 ALA A N 1
ATOM 1369 C CA . ALA A 1 181 ? -13.928 2.844 36.741 1.00 75.69 181 ALA A CA 1
ATOM 1370 C C . ALA A 1 181 ? -14.072 4.097 37.625 1.00 75.69 181 ALA A C 1
ATOM 1372 O O . ALA A 1 181 ? -15.101 4.259 38.293 1.00 75.69 181 ALA A O 1
ATOM 1373 N N . GLU A 1 182 ? -13.088 5.000 37.595 1.00 82.19 182 GLU A N 1
ATOM 1374 C CA . GLU A 1 182 ? -13.119 6.255 38.355 1.00 82.19 182 GLU A CA 1
ATOM 1375 C C . GLU A 1 182 ? -14.138 7.245 37.779 1.00 82.19 182 GLU A C 1
ATOM 1377 O O . GLU A 1 182 ? -14.928 7.831 38.531 1.00 82.19 182 GLU A O 1
ATOM 1382 N N . GLU A 1 183 ? -14.225 7.359 36.449 1.00 82.00 183 GLU A N 1
ATOM 1383 C CA . GLU A 1 183 ? -15.218 8.221 35.796 1.00 82.00 183 GLU A CA 1
ATOM 1384 C C . GLU A 1 183 ? -16.659 7.807 36.132 1.00 82.00 183 GLU A C 1
ATOM 1386 O O . GLU A 1 183 ? -17.517 8.654 36.414 1.00 82.00 183 GLU A O 1
ATOM 1391 N N . ARG A 1 184 ? -16.935 6.498 36.194 1.00 81.38 184 ARG A N 1
ATOM 1392 C CA . ARG A 1 184 ? -18.258 5.979 36.584 1.00 81.38 184 ARG A CA 1
ATOM 1393 C C . ARG A 1 184 ? -18.610 6.296 38.038 1.00 81.38 184 ARG A C 1
ATOM 1395 O O . ARG A 1 184 ? -19.782 6.555 38.337 1.00 81.38 184 ARG A O 1
ATOM 1402 N N . GLN A 1 185 ? -17.634 6.291 38.948 1.00 84.69 185 GLN A N 1
ATOM 1403 C CA . GLN A 1 185 ? -17.869 6.686 40.342 1.00 84.69 185 GLN A CA 1
ATOM 1404 C C . GLN A 1 185 ? -18.171 8.185 40.462 1.00 84.69 185 GLN A C 1
ATOM 1406 O O . GLN A 1 185 ? -19.100 8.571 41.179 1.00 84.69 185 GLN A O 1
ATOM 1411 N N . LEU A 1 186 ? -17.452 9.020 39.710 1.00 85.75 186 LEU A N 1
ATOM 1412 C CA . LEU A 1 186 ? -17.687 10.464 39.636 1.00 85.75 186 LEU A CA 1
ATOM 1413 C C . LEU A 1 186 ? -19.089 10.790 39.109 1.00 85.75 186 LEU A C 1
ATOM 1415 O O . LEU A 1 186 ? -19.821 11.560 39.735 1.00 85.75 186 LEU A O 1
ATOM 1419 N N . GLN A 1 187 ? -19.515 10.137 38.027 1.00 84.25 187 GLN A N 1
ATOM 1420 C CA . GLN A 1 187 ? -20.854 10.332 37.462 1.00 84.25 187 GLN A CA 1
ATOM 1421 C C . GLN A 1 187 ? -21.969 9.924 38.439 1.00 84.25 187 GLN A C 1
ATOM 1423 O O . GLN A 1 187 ? -22.946 10.661 38.603 1.00 84.25 187 GLN A O 1
ATOM 1428 N N . ARG A 1 188 ? -21.812 8.802 39.161 1.00 86.56 188 ARG A N 1
ATOM 1429 C CA . ARG A 1 188 ? -22.768 8.392 40.211 1.00 86.56 188 ARG A CA 1
ATOM 1430 C C . ARG A 1 188 ? -22.858 9.411 41.347 1.00 86.56 188 ARG A C 1
ATOM 1432 O O . ARG A 1 188 ? -23.951 9.668 41.851 1.00 86.56 188 ARG A O 1
ATOM 1439 N N . ARG A 1 189 ? -21.732 10.016 41.735 1.00 86.44 189 ARG A N 1
ATOM 1440 C CA . ARG A 1 189 ? -21.690 11.037 42.792 1.00 86.44 189 ARG A CA 1
ATOM 1441 C C . ARG A 1 189 ? -22.410 12.322 42.378 1.00 86.44 189 ARG A C 1
ATOM 1443 O O . ARG A 1 189 ? -23.156 12.873 43.182 1.00 86.44 189 ARG A O 1
ATOM 1450 N N . ILE A 1 190 ? -22.253 12.753 41.126 1.00 83.94 190 ILE A N 1
ATOM 1451 C CA . ILE A 1 190 ? -22.931 13.941 40.577 1.00 83.94 190 ILE A CA 1
ATOM 1452 C C . ILE A 1 190 ? -24.452 13.722 40.500 1.00 83.94 190 ILE A C 1
ATOM 1454 O O . ILE A 1 190 ? -25.234 14.581 40.913 1.00 83.94 190 ILE A O 1
ATOM 1458 N N . LEU A 1 191 ? -24.888 12.547 40.039 1.00 79.31 191 LEU A N 1
ATOM 1459 C CA . LEU A 1 191 ? -26.313 12.196 39.973 1.00 79.31 191 LEU A CA 1
ATOM 1460 C C . LEU A 1 191 ? -26.957 12.094 41.364 1.00 79.31 191 LEU A C 1
ATOM 1462 O O . LEU A 1 191 ? -28.093 12.524 41.542 1.00 79.31 191 LEU A O 1
ATOM 1466 N N . SER A 1 192 ? -26.219 11.603 42.363 1.00 80.25 192 SER A N 1
ATOM 1467 C CA . SER A 1 192 ? -26.666 11.562 43.762 1.00 80.25 192 SER A CA 1
ATOM 1468 C C . SER A 1 192 ? -26.904 12.962 44.351 1.00 80.25 192 SER A C 1
ATOM 1470 O O . SER A 1 192 ? -27.881 13.180 45.065 1.00 80.25 192 SER A O 1
ATOM 1472 N N . GLN A 1 193 ? -26.066 13.945 44.005 1.00 76.31 193 GLN A N 1
ATOM 1473 C CA . GLN A 1 193 ? -26.157 15.296 44.574 1.00 76.31 193 GLN A CA 1
ATOM 1474 C C . GLN A 1 193 ? -27.263 16.167 43.961 1.00 76.31 193 GLN A C 1
ATOM 1476 O O . GLN A 1 193 ? -27.710 17.118 44.599 1.00 76.31 193 GLN A O 1
ATOM 1481 N N . SER A 1 194 ? -27.738 15.854 42.754 1.00 72.31 194 SER A N 1
ATOM 1482 C CA . SER A 1 194 ? -28.736 16.683 42.057 1.00 72.31 194 SER A CA 1
ATOM 1483 C C . SER A 1 194 ? -30.196 16.381 42.426 1.00 72.31 194 SER A C 1
ATOM 1485 O O . SER A 1 194 ? -31.086 17.129 42.020 1.00 72.31 194 SER A O 1
ATOM 1487 N N . ASN A 1 195 ? -30.470 15.340 43.226 1.00 65.94 195 ASN A N 1
ATOM 1488 C CA . ASN A 1 195 ? -31.845 14.920 43.531 1.00 65.94 195 ASN A CA 1
ATOM 1489 C C . ASN A 1 195 ? -32.436 15.500 44.833 1.00 65.94 195 ASN A C 1
ATOM 1491 O O . ASN A 1 195 ? -33.567 15.186 45.201 1.00 65.94 195 ASN A O 1
ATOM 1495 N N . THR A 1 196 ? -31.721 16.391 45.522 1.00 66.19 196 THR A N 1
ATOM 1496 C CA . THR A 1 196 ? -32.239 17.072 46.719 1.00 66.19 196 THR A CA 1
ATOM 1497 C C . THR A 1 196 ? -32.958 18.360 46.315 1.00 66.19 196 THR A C 1
ATOM 1499 O O . THR A 1 196 ? -32.415 19.457 46.427 1.00 66.19 196 THR A O 1
ATOM 1502 N N . ARG A 1 197 ? -34.193 18.255 45.805 1.00 66.31 197 ARG A N 1
ATOM 1503 C CA . ARG A 1 197 ? -35.054 19.437 45.618 1.00 66.31 197 ARG A CA 1
ATOM 1504 C C . ARG A 1 197 ? -35.595 19.898 46.981 1.00 66.31 197 ARG A C 1
ATOM 1506 O O . ARG A 1 197 ? -36.239 19.094 47.656 1.00 66.31 197 ARG A O 1
ATOM 1513 N N . PRO A 1 198 ? -35.402 21.164 47.393 1.00 60.75 198 PRO A N 1
ATOM 1514 C CA . PRO A 1 198 ? -36.012 21.676 48.613 1.00 60.75 198 PRO A CA 1
ATOM 1515 C C . PRO A 1 198 ? -37.531 21.771 48.425 1.00 60.75 198 PRO A C 1
ATOM 1517 O O . PRO A 1 198 ? -38.025 22.481 47.548 1.00 60.75 198 PRO A O 1
ATOM 1520 N N . SER A 1 199 ? -38.282 21.038 49.247 1.00 62.41 199 SER A N 1
ATOM 1521 C CA . SER A 1 199 ? -39.739 21.134 49.322 1.00 62.41 199 SER A CA 1
ATOM 1522 C C . SER A 1 199 ? -40.129 22.513 49.859 1.00 62.41 199 SER A C 1
ATOM 1524 O O . SER A 1 199 ? -40.057 22.768 51.063 1.00 62.41 199 SER A O 1
ATOM 1526 N N . VAL A 1 200 ? -40.526 23.423 48.971 1.00 67.62 200 VAL A N 1
ATOM 1527 C CA . VAL A 1 200 ? -41.058 24.731 49.362 1.00 67.62 200 VAL A CA 1
ATOM 1528 C C . VAL A 1 200 ? -42.473 24.529 49.906 1.00 67.62 200 VAL A C 1
ATOM 1530 O O . VAL A 1 200 ? -43.435 24.352 49.162 1.00 67.62 200 VAL A O 1
ATOM 1533 N N . ILE A 1 201 ? -42.578 24.519 51.234 1.00 65.75 201 ILE A N 1
ATOM 1534 C CA . ILE A 1 201 ? -43.834 24.495 51.986 1.00 65.75 201 ILE A CA 1
ATOM 1535 C C . ILE A 1 201 ? -44.524 25.852 51.798 1.00 65.75 201 ILE A C 1
ATOM 1537 O O . ILE A 1 201 ? -44.125 26.861 52.379 1.00 65.75 201 ILE A O 1
ATOM 1541 N N . MET A 1 202 ? -45.570 25.876 50.977 1.00 62.91 202 MET A N 1
ATOM 1542 C CA . MET A 1 202 ? -46.396 27.056 50.730 1.00 62.91 202 MET A CA 1
ATOM 1543 C C . MET A 1 202 ? -47.442 27.184 51.856 1.00 62.91 202 MET A C 1
ATOM 1545 O O . MET A 1 202 ? -48.419 26.437 51.900 1.00 62.91 202 MET A O 1
ATOM 1549 N N . ARG A 1 203 ? -47.222 28.106 52.806 1.00 64.56 203 ARG A N 1
ATOM 1550 C CA . ARG A 1 203 ? -48.204 28.462 53.850 1.00 64.56 203 ARG A CA 1
ATOM 1551 C C . ARG A 1 203 ? -49.330 29.305 53.240 1.00 64.56 203 ARG A C 1
ATOM 1553 O O . ARG A 1 203 ? -49.069 30.381 52.707 1.00 64.56 203 ARG A O 1
ATOM 1560 N N . LYS A 1 204 ? -50.571 28.818 53.342 1.00 66.06 204 LYS A N 1
ATOM 1561 C CA . LYS A 1 204 ? -51.802 29.569 53.042 1.00 66.06 204 LYS A CA 1
ATOM 1562 C C . LYS A 1 204 ? -52.065 30.626 54.126 1.00 66.06 204 LYS A C 1
ATOM 1564 O O . LYS A 1 204 ? -51.817 30.361 55.302 1.00 66.06 204 LYS A O 1
ATOM 1569 N N . ARG A 1 205 ? -52.550 31.794 53.698 1.00 70.00 205 ARG A N 1
ATOM 1570 C CA . ARG A 1 205 ? -53.270 32.770 54.528 1.00 70.00 205 ARG A CA 1
ATOM 1571 C C . ARG A 1 205 ? -54.763 32.503 54.419 1.00 70.00 205 ARG A C 1
ATOM 1573 O O . ARG A 1 205 ? -55.165 32.009 53.340 1.00 70.00 205 ARG A O 1
#

Radius of gyration: 39.17 Å; chains: 1; bounding box: 98×60×103 Å

Sequence (205 aa):
MGRRPGKPKGHPKPPGSGRQKGTPNRITRDVREAAQKHSAKAIAELVRLLKDTDSRVRVAAARELLDRAHGKPVSPQEITGRDGGPVAWESSSPVQRRETARSIAFVLAQGLRGADDGNVLDLKATDPARQSWHNAPQGEAAPPPEPEPEERQSTHSAAIEPVPVPKLVFDQGAFVTPEDAEERQLQRRILSQSNTRPSVIMRKR